Protein AF-A0A2V5YJR7-F1 (afdb_monomer)

pLDDT: mean 82.25, std 11.52, range [33.38, 96.75]

Radius of gyration: 22.08 Å; Cα contacts (8 Å, |Δi|>4): 339; chains: 1; bounding box: 49×52×74 Å

Sequence (242 aa):
KCIGEQVAASLLKLRLTEEIMERKELEAFQTMSAFLIHDLKNAASTLGLMLENLPAHFDNPAFRQDAFRGIGSAASRINDLINRMNALRHELRLEPAKLDLNLVVTEALANLNGTLATKLVTKFDQVPTILADRQQLQSVFTNLVLNARDAVGTDGRITVETTRNGDWVALSVSDNGCGMTEQFIKNSLFRPFRSTKKKGLGIGMFQSKTIVEAHHGKIHVESELGVGTTFRVMLPLKCQTA

Secondary structure (DSSP, 8-state):
-HHHHHHHHHHHHHHHHHHHHHHHHHHHHHHHHHHHHHHHHHHHHHHHHHHHHHHHHTT-HHHHHHHHHHHHHHHHHHHHHHHHHHHHHS------EEE-HHHHHHHHHHHHTTT--SEEEEEE--PPPEEE-HHHHHHHHHHHHHHHHHHS-TT-EEEEEEEEETTEEEEEEEE-SS---HHHHHHTTTSTT--SSTT--S-HHHHHHHHHHHTT-EEEEEEETTTEEEEEEEEESS----

Mean predicted aligned error: 10.91 Å

Foldseek 3Di:
DVVVVVVVVVVVVVVVVVVVVVVVVVVLVVLLVVLLVVLLVVLVVLLVVLVVCCVVCVVPPVSVVVSVVSNVVSVVSVVVSVVLVVLVPDPPDWPWDFDDPVVLLVVLVVVCVVPQLEAEAEAEDDDGTATGRSVLVSLLNNLLVVVQRVQDDNYKYWYWYWDDDPQKIKTKIWIQGQWDDPCCVVPPQLDQQRDPDPNDSSCSNVSSQVRLVVQVWDWDKDTDGNGTIMIMIIGGRDRPPD

Structure (mmCIF, N/CA/C/O backbone):
data_AF-A0A2V5YJR7-F1
#
_entry.id   AF-A0A2V5YJR7-F1
#
loop_
_atom_site.group_PDB
_atom_site.id
_atom_site.type_symbol
_atom_site.label_atom_id
_atom_site.label_alt_id
_atom_site.label_comp_id
_atom_site.label_asym_id
_atom_site.label_entity_id
_atom_site.label_seq_id
_atom_site.pdbx_PDB_ins_code
_atom_site.Cartn_x
_atom_site.Cartn_y
_atom_site.Cartn_z
_atom_site.occupancy
_atom_site.B_iso_or_equiv
_atom_site.auth_seq_id
_atom_site.auth_comp_id
_atom_site.auth_asym_id
_atom_site.auth_atom_id
_atom_site.pdbx_PDB_model_num
ATOM 1 N N . LYS A 1 1 ? -20.417 30.715 37.496 1.00 57.06 1 LYS A N 1
ATOM 2 C CA . LYS A 1 1 ? -19.131 31.152 36.896 1.00 57.06 1 LYS A CA 1
ATOM 3 C C . LYS A 1 1 ? -18.406 30.018 36.156 1.00 57.06 1 LYS A C 1
ATOM 5 O O . LYS A 1 1 ? -18.075 30.247 35.007 1.00 57.06 1 LYS A O 1
ATOM 10 N N . CYS A 1 2 ? -18.308 28.792 36.692 1.00 70.69 2 CYS A N 1
ATOM 11 C CA . CYS A 1 2 ? -17.604 27.680 36.018 1.00 70.69 2 CYS A CA 1
ATOM 12 C C . CYS A 1 2 ? -18.119 27.273 34.622 1.00 70.69 2 CYS A C 1
ATOM 14 O O . CYS A 1 2 ? -17.308 26.966 33.759 1.00 70.69 2 CYS A O 1
ATOM 16 N N . ILE A 1 3 ? -19.436 27.271 34.368 1.00 75.44 3 ILE A N 1
ATOM 17 C CA . ILE A 1 3 ? -19.970 26.768 33.083 1.00 75.44 3 ILE A CA 1
ATOM 18 C C . ILE A 1 3 ? -19.588 27.690 31.913 1.00 75.44 3 ILE A C 1
ATOM 20 O O . ILE A 1 3 ? -19.208 27.206 30.854 1.00 75.44 3 ILE A O 1
ATOM 24 N N . GLY A 1 4 ? -19.623 29.014 32.107 1.00 82.56 4 GLY A N 1
ATOM 25 C CA . GLY A 1 4 ? -19.239 29.978 31.068 1.00 82.56 4 GLY A CA 1
ATOM 26 C C . GLY A 1 4 ? -17.755 29.894 30.701 1.00 82.56 4 GLY A C 1
ATOM 27 O O . GLY A 1 4 ? -17.412 29.935 29.524 1.00 82.56 4 GLY A O 1
ATOM 28 N N . GLU A 1 5 ? -16.885 29.688 31.693 1.00 80.62 5 GLU A N 1
ATOM 29 C CA . GLU A 1 5 ? -15.450 29.458 31.479 1.00 80.62 5 GLU A CA 1
ATOM 30 C C . GLU A 1 5 ? -15.185 28.113 30.787 1.00 80.62 5 GLU A C 1
ATOM 32 O O . GLU A 1 5 ? -14.379 28.052 29.861 1.00 80.62 5 GLU A O 1
ATOM 37 N N . GLN A 1 6 ? -15.908 27.047 31.154 1.00 80.44 6 GLN A N 1
ATOM 38 C CA . GLN A 1 6 ? -15.812 25.745 30.480 1.00 80.44 6 GLN A CA 1
ATOM 39 C C . GLN A 1 6 ? -16.275 25.795 29.020 1.00 80.44 6 GLN A C 1
ATOM 41 O O . GLN A 1 6 ? -15.636 25.197 28.151 1.00 80.44 6 GLN A O 1
ATOM 46 N N . VAL A 1 7 ? -17.364 26.512 28.732 1.00 87.31 7 VAL A N 1
ATOM 47 C CA . VAL A 1 7 ? -17.874 26.694 27.365 1.00 87.31 7 VAL A CA 1
ATOM 48 C C . VAL A 1 7 ? -16.907 27.545 26.543 1.00 87.31 7 VAL A C 1
ATOM 50 O O . VAL A 1 7 ? -16.573 27.163 25.424 1.00 87.31 7 VAL A O 1
ATOM 53 N N . ALA A 1 8 ? -16.379 28.638 27.102 1.00 90.88 8 ALA A N 1
ATOM 54 C CA . ALA A 1 8 ? -15.385 29.476 26.433 1.00 90.88 8 ALA A CA 1
ATOM 55 C C . ALA A 1 8 ? -14.083 28.71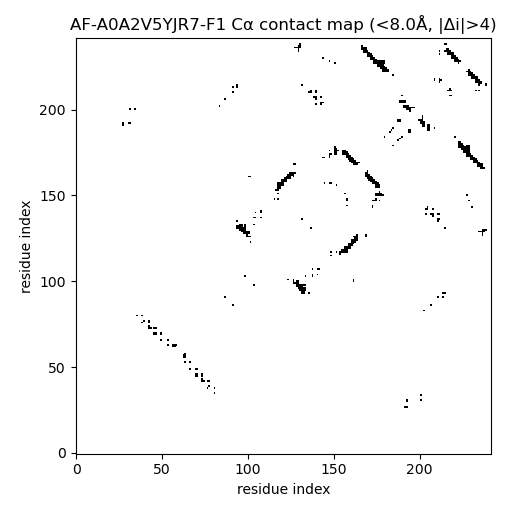2 26.139 1.00 90.88 8 ALA A C 1
ATOM 57 O O . ALA A 1 8 ? -13.570 28.778 25.023 1.00 90.88 8 ALA A O 1
ATOM 58 N N . ALA A 1 9 ? -13.581 27.929 27.099 1.00 89.94 9 ALA A N 1
ATOM 59 C CA . ALA A 1 9 ? -12.406 27.081 26.907 1.00 89.94 9 ALA A CA 1
ATOM 60 C C . ALA A 1 9 ? -12.644 25.997 25.843 1.00 89.94 9 ALA A C 1
ATOM 62 O O . ALA A 1 9 ? -11.757 25.719 25.038 1.00 89.94 9 ALA A O 1
ATOM 63 N N . SER A 1 10 ? -13.845 25.411 25.800 1.00 88.56 10 SER A N 1
ATOM 64 C CA . SER A 1 10 ? -14.210 24.404 24.794 1.00 88.56 10 SER A CA 1
ATOM 65 C C . SER A 1 10 ? -14.331 25.007 23.392 1.00 88.56 10 SER A C 1
ATOM 67 O O . SER A 1 10 ? -13.806 24.431 22.444 1.00 88.56 10 SER A O 1
ATOM 69 N N . LEU A 1 11 ? -14.945 26.187 23.257 1.00 90.06 11 LEU A N 1
ATOM 70 C CA . LEU A 1 11 ? -15.032 26.921 21.989 1.00 90.06 11 LEU A CA 1
ATOM 71 C C . LEU A 1 11 ? -13.651 27.344 21.481 1.00 90.06 11 LEU A C 1
ATOM 73 O O . LEU A 1 11 ? -13.340 27.156 20.307 1.00 90.06 11 LEU A O 1
ATOM 77 N N . LEU A 1 12 ? -12.797 27.859 22.370 1.00 92.56 12 LEU A N 1
ATOM 78 C CA . LEU A 1 12 ? -11.421 28.208 22.026 1.00 92.56 12 LEU A CA 1
ATOM 79 C C . LEU A 1 12 ? -10.633 26.971 21.579 1.00 92.56 12 LEU A C 1
ATOM 81 O O . LEU A 1 12 ? -9.905 27.024 20.591 1.00 92.56 12 LEU A O 1
ATOM 85 N N . LYS A 1 13 ? -10.809 25.842 22.273 1.00 90.25 13 LYS A N 1
ATOM 86 C CA . LYS A 1 13 ? -10.183 24.569 21.908 1.00 90.25 13 LYS A CA 1
ATOM 87 C C . LYS A 1 13 ? -10.649 24.074 20.539 1.00 90.25 13 LYS A C 1
ATOM 89 O O . LYS A 1 13 ? -9.809 23.621 19.767 1.00 90.25 13 LYS A O 1
ATOM 94 N N . LEU A 1 14 ? -11.944 24.156 20.230 1.00 90.50 14 LEU A N 1
ATOM 95 C CA . LEU A 1 14 ? -12.478 23.790 18.914 1.00 90.50 14 LEU A CA 1
ATOM 96 C C . LEU A 1 14 ? -11.856 24.652 17.815 1.00 90.50 14 LEU A C 1
ATOM 98 O O . LEU A 1 14 ? -11.267 24.102 16.890 1.00 90.50 14 LEU A O 1
ATOM 102 N N . ARG A 1 15 ? -11.856 25.976 17.989 1.00 88.56 15 ARG A N 1
ATOM 103 C CA . ARG A 1 15 ? -11.275 26.918 17.025 1.00 88.56 15 ARG A CA 1
ATOM 104 C C . ARG A 1 15 ? -9.781 26.686 16.788 1.00 88.56 15 ARG A C 1
ATOM 106 O O . ARG A 1 15 ? -9.331 26.645 15.651 1.00 88.56 15 ARG A O 1
ATOM 113 N N . LEU A 1 16 ? -9.005 26.484 17.855 1.00 89.62 16 LEU A N 1
ATOM 114 C CA . LEU A 1 16 ? -7.581 26.146 17.736 1.00 89.62 16 LEU A CA 1
ATOM 115 C C . LEU A 1 16 ? -7.375 24.802 17.028 1.00 89.62 16 LEU A C 1
ATOM 117 O O . LEU A 1 16 ? -6.405 24.631 16.297 1.00 89.62 16 LEU A O 1
ATOM 121 N N . THR A 1 17 ? -8.271 23.838 17.246 1.00 83.50 17 THR A N 1
ATOM 122 C CA . THR A 1 17 ? -8.206 22.533 16.578 1.00 83.50 17 THR A CA 1
ATOM 123 C C . THR A 1 17 ? -8.515 22.664 15.087 1.00 83.50 17 THR A C 1
ATOM 125 O O . THR A 1 17 ? -7.803 22.058 14.290 1.00 83.50 17 THR A O 1
ATOM 128 N N . GLU A 1 18 ? -9.506 23.475 14.710 1.00 79.50 18 GLU A N 1
ATOM 129 C CA . GLU A 1 18 ? -9.811 23.817 13.314 1.00 79.50 18 GLU A CA 1
ATOM 130 C C . GLU A 1 18 ? -8.617 24.503 12.641 1.00 79.50 18 GLU A C 1
ATOM 132 O O . GLU A 1 18 ? -8.135 24.006 11.628 1.00 79.50 18 GLU A O 1
ATOM 137 N N . GLU A 1 19 ? -8.036 25.540 13.254 1.00 81.12 19 GLU A N 1
ATOM 138 C CA . GLU A 1 19 ? -6.850 26.222 12.708 1.00 81.12 19 GLU A CA 1
ATOM 139 C C . GLU A 1 19 ? -5.646 25.278 12.555 1.00 81.12 19 GLU A C 1
ATOM 141 O O . GLU A 1 19 ? -4.880 25.366 11.591 1.00 81.12 19 GLU A O 1
ATOM 146 N N . ILE A 1 20 ? -5.447 24.358 13.505 1.00 80.31 20 ILE A N 1
ATOM 147 C CA . ILE A 1 20 ? -4.398 23.335 13.411 1.00 80.31 20 ILE A CA 1
ATOM 148 C C . ILE A 1 20 ? -4.692 22.355 12.269 1.00 80.31 20 ILE A C 1
ATOM 150 O O . ILE A 1 20 ? -3.751 21.912 11.607 1.00 80.31 20 ILE A O 1
ATOM 154 N N . MET A 1 21 ? -5.954 21.981 12.049 1.00 67.50 21 MET A N 1
ATOM 155 C CA . MET A 1 21 ? -6.338 21.102 10.944 1.00 67.50 21 MET A CA 1
ATOM 156 C C . MET A 1 21 ? -6.144 21.787 9.593 1.00 67.50 21 MET A C 1
ATOM 158 O O . MET A 1 21 ? -5.460 21.217 8.747 1.00 67.50 21 MET A O 1
ATOM 162 N N . GLU A 1 22 ? -6.614 23.024 9.426 1.00 69.62 22 GLU A N 1
ATOM 163 C CA . GLU A 1 22 ? -6.424 23.805 8.197 1.00 69.62 22 GLU A CA 1
ATOM 164 C C . GLU A 1 22 ? -4.938 23.954 7.845 1.00 69.62 22 GLU A C 1
ATOM 166 O O . GLU A 1 22 ? -4.530 23.728 6.704 1.00 69.62 22 GLU A O 1
ATOM 171 N N . ARG A 1 23 ? -4.083 24.258 8.835 1.00 70.38 23 ARG A N 1
ATOM 172 C CA . ARG A 1 23 ? -2.629 24.322 8.607 1.00 70.38 23 ARG A CA 1
ATOM 173 C C . AR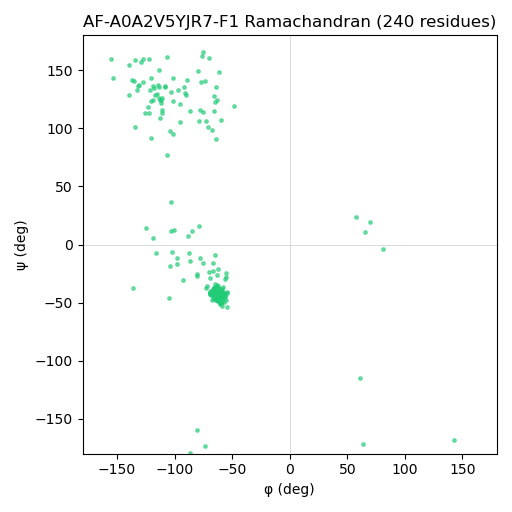G A 1 23 ? -2.047 22.981 8.181 1.00 70.38 23 ARG A C 1
ATOM 175 O O . ARG A 1 23 ? -1.212 22.947 7.283 1.00 70.38 23 ARG A O 1
ATOM 182 N N . LYS A 1 24 ? -2.470 21.879 8.805 1.00 68.75 24 LYS A N 1
ATOM 183 C CA . LYS A 1 24 ? -1.993 20.535 8.446 1.00 68.75 24 LYS A CA 1
ATOM 184 C C . LYS A 1 24 ? -2.422 20.129 7.041 1.00 68.75 24 LYS A C 1
ATOM 186 O O . LYS A 1 24 ? -1.632 19.505 6.336 1.00 68.75 24 LYS A O 1
ATOM 191 N N . GLU A 1 25 ? -3.639 20.473 6.632 1.00 66.06 25 GLU A N 1
ATOM 192 C CA . GLU A 1 25 ? -4.117 20.249 5.266 1.00 66.06 25 GLU A CA 1
ATOM 193 C C . GLU A 1 25 ? -3.306 21.061 4.256 1.00 66.06 25 GLU A C 1
ATOM 195 O O . GLU A 1 25 ? -2.845 20.514 3.252 1.00 66.06 25 GLU A O 1
ATOM 200 N N . LEU A 1 26 ? -3.047 22.336 4.554 1.00 69.19 26 LEU A N 1
ATOM 201 C CA . LEU A 1 26 ? -2.245 23.199 3.694 1.00 69.19 26 LEU A CA 1
ATOM 202 C C . LEU A 1 26 ? -0.792 22.713 3.579 1.00 69.19 26 LEU A C 1
ATOM 204 O O . LEU A 1 26 ? -0.248 22.664 2.478 1.00 69.19 26 LEU A O 1
ATOM 208 N N . GLU A 1 27 ? -0.165 22.302 4.683 1.00 71.00 27 GLU A N 1
ATOM 209 C CA . GLU A 1 27 ? 1.182 21.712 4.678 1.00 71.00 27 GLU A CA 1
ATOM 210 C C . GLU A 1 27 ? 1.239 20.414 3.862 1.00 71.00 27 GLU A C 1
ATOM 212 O O . GLU A 1 27 ? 2.189 20.184 3.102 1.00 71.00 27 GLU A O 1
ATOM 217 N N . ALA A 1 28 ? 0.214 19.565 3.985 1.00 67.88 28 ALA A N 1
ATOM 218 C CA . ALA A 1 28 ? 0.083 18.348 3.196 1.00 67.88 28 ALA A CA 1
ATOM 219 C C . ALA A 1 28 ? -0.052 18.674 1.698 1.00 67.88 28 ALA A C 1
ATOM 221 O O . ALA A 1 28 ? 0.649 18.081 0.875 1.00 67.88 28 ALA A O 1
ATOM 222 N N . PHE A 1 29 ? -0.867 19.672 1.347 1.00 69.31 29 PHE A N 1
ATOM 223 C CA . PHE A 1 29 ? -1.040 20.154 -0.024 1.00 69.31 29 PHE A CA 1
ATOM 224 C C . PHE A 1 29 ? 0.240 20.771 -0.610 1.00 69.31 29 PHE A C 1
ATOM 226 O O . PHE A 1 29 ? 0.590 20.512 -1.764 1.00 69.31 29 PHE A O 1
ATOM 233 N N . GLN A 1 30 ? 0.979 21.560 0.171 1.00 70.00 30 GLN A N 1
ATOM 234 C CA . GLN A 1 30 ? 2.252 22.150 -0.255 1.00 70.00 30 GLN A CA 1
ATOM 235 C C . GLN A 1 30 ? 3.314 21.075 -0.495 1.00 70.00 30 GLN A C 1
ATOM 237 O O . GLN A 1 30 ? 3.978 21.074 -1.534 1.00 70.00 30 GLN A O 1
ATOM 242 N N . THR A 1 31 ? 3.431 20.119 0.431 1.00 70.69 31 THR A N 1
ATOM 243 C CA . THR A 1 31 ? 4.349 18.980 0.302 1.00 70.69 31 THR A CA 1
ATOM 244 C C . THR A 1 31 ? 4.007 18.156 -0.939 1.00 70.69 31 THR A C 1
ATOM 246 O O . THR A 1 31 ? 4.885 17.848 -1.745 1.00 70.69 31 THR A O 1
ATOM 249 N N . MET A 1 32 ? 2.721 17.854 -1.138 1.00 71.38 32 MET A N 1
ATOM 250 C CA . MET A 1 32 ? 2.213 17.184 -2.334 1.00 71.38 32 MET A CA 1
ATOM 251 C C . MET A 1 32 ? 2.614 17.927 -3.603 1.00 71.38 32 MET A C 1
ATOM 253 O O . MET A 1 32 ? 3.226 17.334 -4.486 1.00 71.38 32 MET A O 1
ATOM 257 N N . SER A 1 33 ? 2.301 19.220 -3.681 1.00 70.81 33 SER A N 1
ATOM 258 C CA . SER A 1 33 ? 2.568 20.053 -4.854 1.00 70.81 33 SER A CA 1
ATOM 259 C C . SER A 1 33 ? 4.049 20.039 -5.223 1.00 70.81 33 SER A C 1
ATOM 261 O O . SER A 1 33 ? 4.386 19.863 -6.392 1.00 70.81 33 SER A O 1
ATOM 263 N N . ALA A 1 34 ? 4.942 20.121 -4.232 1.00 75.94 34 ALA A N 1
ATOM 264 C CA . ALA A 1 34 ? 6.381 20.029 -4.457 1.00 75.94 34 ALA A CA 1
ATOM 265 C C . ALA A 1 34 ? 6.791 18.683 -5.084 1.00 75.94 34 ALA A C 1
ATOM 267 O O . ALA A 1 34 ? 7.536 18.660 -6.067 1.00 75.94 34 ALA A O 1
ATOM 268 N N . PHE A 1 35 ? 6.271 17.563 -4.569 1.00 72.56 35 PHE A N 1
ATOM 269 C CA . PHE A 1 35 ? 6.543 16.239 -5.133 1.00 72.56 35 PHE A CA 1
ATOM 270 C C . PHE A 1 35 ? 5.956 16.060 -6.539 1.00 72.56 35 PHE A C 1
ATOM 272 O O . PHE A 1 35 ? 6.628 15.505 -7.408 1.00 72.56 35 PHE A O 1
ATOM 279 N N . LEU A 1 36 ? 4.734 16.546 -6.782 1.00 74.19 36 LEU A N 1
ATOM 280 C CA . LEU A 1 36 ? 4.092 16.477 -8.097 1.00 74.19 36 LEU A CA 1
ATOM 281 C C . LEU A 1 36 ? 4.891 17.257 -9.142 1.00 74.19 36 LEU A C 1
ATOM 283 O O . LEU A 1 36 ? 5.174 16.733 -10.217 1.00 74.19 36 LEU A O 1
ATOM 287 N N . ILE A 1 37 ? 5.287 18.490 -8.812 1.00 81.31 37 ILE A N 1
ATOM 288 C CA . ILE A 1 37 ? 6.087 19.346 -9.694 1.00 81.31 37 ILE A CA 1
ATOM 289 C C . ILE A 1 37 ? 7.425 18.679 -9.999 1.00 81.31 37 ILE A C 1
ATOM 291 O O . ILE A 1 37 ? 7.832 18.632 -11.158 1.00 81.31 37 ILE A O 1
ATOM 295 N N . HIS A 1 38 ? 8.098 18.133 -8.985 1.00 80.06 38 HIS A N 1
ATOM 296 C CA . HIS A 1 38 ? 9.348 17.407 -9.181 1.00 80.06 38 HIS A CA 1
ATOM 297 C C . HIS A 1 38 ? 9.169 16.216 -10.132 1.00 80.06 38 HIS A C 1
ATOM 299 O O . HIS A 1 38 ? 9.955 16.030 -11.063 1.00 80.06 38 HIS A O 1
ATOM 305 N N . ASP A 1 39 ? 8.120 15.418 -9.939 1.00 78.38 39 ASP A N 1
ATOM 306 C CA . ASP A 1 39 ? 7.920 14.217 -10.739 1.00 78.38 39 ASP A CA 1
ATOM 307 C C . ASP A 1 39 ? 7.490 14.497 -12.174 1.00 78.38 39 ASP A C 1
ATOM 309 O O . ASP A 1 39 ? 7.985 13.830 -13.091 1.00 78.38 39 ASP A O 1
ATOM 313 N N . LEU A 1 40 ? 6.658 15.520 -12.365 1.00 81.94 40 LEU A N 1
ATOM 314 C CA . LEU A 1 40 ? 6.299 16.038 -13.676 1.00 81.94 40 LEU A CA 1
ATOM 315 C C . LEU A 1 40 ? 7.529 16.602 -14.393 1.00 81.94 40 LEU A C 1
ATOM 317 O O . LEU A 1 40 ? 7.766 16.257 -15.549 1.00 81.94 40 LEU A O 1
ATOM 321 N N . LYS A 1 41 ? 8.356 17.399 -13.699 1.00 83.94 41 LYS A N 1
ATOM 322 C CA . LYS A 1 41 ? 9.607 17.940 -14.248 1.00 83.94 41 LYS A CA 1
ATOM 323 C C . LYS A 1 41 ? 10.535 16.819 -14.707 1.00 83.94 41 LYS A C 1
ATOM 325 O O . LYS A 1 41 ? 11.078 16.899 -15.798 1.00 83.94 41 LYS A O 1
ATOM 330 N N . ASN A 1 42 ? 10.664 15.744 -13.935 1.00 84.12 42 ASN A N 1
ATOM 331 C CA . ASN A 1 42 ? 11.502 14.603 -14.311 1.00 84.12 42 ASN A CA 1
ATOM 332 C C . ASN A 1 42 ? 10.981 13.850 -15.542 1.00 84.12 42 ASN A C 1
ATOM 334 O O . ASN A 1 42 ? 11.776 13.450 -16.396 1.00 84.12 42 ASN A O 1
ATOM 338 N N . ALA A 1 43 ? 9.663 13.653 -15.648 1.00 85.69 43 ALA A N 1
ATOM 339 C CA . ALA A 1 43 ? 9.060 13.039 -16.829 1.00 85.69 43 ALA A CA 1
ATOM 340 C C . ALA A 1 43 ? 9.258 13.929 -18.068 1.00 85.69 43 ALA A C 1
ATOM 342 O O . ALA A 1 43 ? 9.711 13.446 -19.104 1.00 85.69 43 ALA A O 1
ATOM 343 N N . ALA A 1 44 ? 9.016 15.235 -17.928 1.00 87.81 44 ALA A N 1
ATOM 344 C CA . ALA A 1 44 ? 9.219 16.220 -18.984 1.00 87.81 44 ALA A CA 1
ATOM 345 C C . ALA A 1 44 ? 10.687 16.304 -19.431 1.00 87.81 44 ALA A C 1
ATOM 347 O O . ALA A 1 44 ? 10.951 16.267 -20.627 1.00 87.81 44 ALA A O 1
ATOM 348 N N . SER A 1 45 ? 11.646 16.338 -18.500 1.00 88.62 45 SER A N 1
ATOM 349 C CA . SER A 1 45 ? 13.080 16.346 -18.818 1.00 88.62 45 SER A CA 1
ATOM 350 C C . SER A 1 45 ? 13.515 15.080 -19.553 1.00 88.62 45 SER A C 1
ATOM 352 O O . SER A 1 45 ? 14.299 15.160 -20.491 1.00 88.62 45 SER A O 1
ATOM 354 N N . THR A 1 46 ? 12.996 13.914 -19.152 1.00 87.75 46 THR A N 1
ATOM 355 C CA . THR A 1 46 ? 13.299 12.640 -19.824 1.00 87.75 46 THR A CA 1
ATOM 356 C C . THR A 1 46 ? 12.783 12.655 -21.261 1.00 87.75 46 THR A C 1
ATOM 358 O O . THR A 1 46 ? 13.523 12.320 -22.180 1.00 87.75 46 THR A O 1
ATOM 361 N N . LEU A 1 47 ? 11.533 13.081 -21.468 1.00 89.31 47 LEU A N 1
ATOM 362 C CA . LEU A 1 47 ? 10.948 13.205 -22.804 1.00 89.31 47 LEU A CA 1
ATOM 363 C C . LEU A 1 47 ? 11.692 14.238 -23.657 1.00 89.31 47 LEU A C 1
ATOM 365 O O . LEU A 1 47 ? 12.002 13.954 -24.810 1.00 89.31 47 LEU A O 1
ATOM 369 N N . GLY A 1 48 ? 12.020 15.396 -23.080 1.00 87.38 48 GLY A N 1
ATOM 370 C CA . GLY A 1 48 ? 12.769 16.459 -23.746 1.00 87.38 48 GLY A CA 1
ATOM 371 C C . GLY A 1 48 ? 14.147 15.992 -24.207 1.00 87.38 48 GLY A C 1
ATOM 372 O O . GLY A 1 48 ? 14.463 16.126 -25.382 1.00 87.38 48 GLY A O 1
ATOM 373 N N . LEU A 1 49 ? 14.916 15.348 -23.323 1.00 88.69 49 LEU A N 1
ATOM 374 C CA . LEU A 1 49 ? 16.242 14.819 -23.652 1.00 88.69 49 LEU A CA 1
ATOM 375 C C . LEU A 1 49 ? 16.178 13.769 -24.770 1.00 88.69 49 LEU A C 1
ATOM 377 O O . LEU A 1 49 ? 17.031 13.756 -25.656 1.00 88.69 49 LEU A O 1
ATOM 381 N N . MET A 1 50 ? 15.174 12.887 -24.745 1.00 87.38 50 MET A N 1
ATOM 382 C CA . MET A 1 50 ? 15.000 11.887 -25.800 1.00 87.38 50 MET A CA 1
ATOM 383 C C . MET A 1 50 ? 14.652 12.545 -27.135 1.00 87.38 50 MET A C 1
ATOM 385 O O . MET A 1 50 ? 15.257 12.195 -28.141 1.00 87.38 50 MET A O 1
ATOM 389 N N . LEU A 1 51 ? 13.730 13.513 -27.144 1.00 86.88 51 LEU A N 1
ATOM 390 C CA . LEU A 1 51 ? 13.332 14.246 -28.350 1.00 86.88 51 LEU A CA 1
ATOM 391 C C . LEU A 1 51 ? 14.470 15.094 -28.933 1.00 86.88 51 LEU A C 1
ATOM 393 O O . LEU A 1 51 ? 14.607 15.149 -30.150 1.00 86.88 51 LEU A O 1
ATOM 397 N N . GLU A 1 52 ? 15.296 15.714 -28.090 1.00 88.94 52 GLU A N 1
ATOM 398 C CA . GLU A 1 52 ? 16.439 16.535 -28.511 1.00 88.94 52 GLU A CA 1
ATOM 399 C C . GLU A 1 52 ? 17.541 15.693 -29.170 1.00 88.94 52 GLU A C 1
ATOM 401 O O . GLU A 1 52 ? 18.105 16.085 -30.189 1.00 88.94 52 GLU A O 1
ATOM 406 N N . ASN A 1 53 ? 17.810 14.499 -28.633 1.00 87.56 53 ASN A N 1
ATOM 407 C CA . ASN A 1 53 ? 18.857 13.608 -29.142 1.00 87.56 53 ASN A CA 1
ATOM 408 C C . ASN A 1 53 ? 18.387 12.685 -30.281 1.00 87.56 53 ASN A C 1
ATOM 410 O O . ASN A 1 53 ? 19.216 12.095 -30.979 1.00 87.56 53 ASN A O 1
ATOM 414 N N . LEU A 1 54 ? 17.071 12.557 -30.491 1.00 87.38 54 LEU A N 1
ATOM 415 C CA . LEU A 1 54 ? 16.491 11.663 -31.495 1.00 87.38 54 LEU A CA 1
ATOM 416 C C . LEU A 1 54 ? 16.993 11.934 -32.922 1.00 87.38 54 LEU A C 1
ATOM 418 O O . LEU A 1 54 ? 17.376 10.964 -33.569 1.00 87.38 54 LEU A O 1
ATOM 422 N N . PRO A 1 55 ? 17.072 13.185 -33.424 1.00 87.88 55 PRO A N 1
ATOM 423 C CA . PRO A 1 55 ? 17.538 13.450 -34.786 1.00 87.88 55 PRO A CA 1
ATOM 424 C C . PRO A 1 55 ? 19.004 13.063 -35.016 1.00 87.88 55 PRO A C 1
ATOM 426 O O . PRO A 1 55 ? 19.354 12.616 -36.103 1.00 87.88 55 PRO A O 1
ATOM 429 N N . ALA A 1 56 ? 19.859 13.212 -33.999 1.00 88.00 56 ALA A N 1
ATOM 430 C CA . ALA A 1 56 ? 21.296 12.953 -34.104 1.00 88.00 56 ALA A CA 1
ATOM 431 C C . ALA A 1 56 ? 21.654 11.461 -34.006 1.00 88.00 56 ALA A C 1
ATOM 433 O O . ALA A 1 56 ? 22.692 11.030 -34.509 1.00 88.00 56 ALA A O 1
ATOM 434 N N . HIS A 1 57 ? 20.807 10.664 -33.351 1.00 88.75 57 HIS A N 1
ATOM 435 C CA . HIS A 1 57 ? 21.084 9.258 -33.052 1.00 88.75 57 HIS A CA 1
ATOM 436 C C . HIS A 1 57 ? 20.001 8.300 -33.554 1.00 88.75 57 HIS A C 1
ATOM 438 O O . HIS A 1 57 ? 19.995 7.131 -33.167 1.00 88.75 57 HIS A O 1
ATOM 444 N N . PHE A 1 58 ? 19.108 8.759 -34.438 1.00 83.81 58 PHE A N 1
ATOM 445 C CA . PHE A 1 58 ? 17.981 7.969 -34.934 1.00 83.81 58 PHE A CA 1
ATOM 446 C C . PHE A 1 58 ? 18.410 6.630 -35.539 1.00 83.81 58 PHE A C 1
ATOM 448 O O . PHE A 1 58 ? 17.775 5.604 -35.290 1.00 83.81 58 PHE A O 1
ATOM 455 N N . ASP A 1 59 ? 19.504 6.616 -36.300 1.00 90.06 59 ASP A N 1
ATOM 456 C CA . ASP A 1 59 ? 19.982 5.412 -36.980 1.00 90.06 59 ASP A CA 1
ATOM 457 C C . ASP A 1 59 ? 20.655 4.408 -36.037 1.00 90.06 59 ASP A C 1
ATOM 459 O O . ASP A 1 59 ? 20.765 3.231 -36.383 1.00 90.06 59 ASP A O 1
ATOM 463 N N . ASN A 1 60 ? 21.028 4.826 -34.821 1.00 92.25 60 ASN A N 1
ATOM 464 C CA . ASN A 1 60 ? 21.636 3.957 -33.822 1.00 92.25 60 ASN A CA 1
ATOM 465 C C . ASN A 1 60 ? 20.570 3.040 -33.175 1.00 92.25 60 ASN A C 1
ATOM 467 O O . ASN A 1 60 ? 19.712 3.517 -32.424 1.00 92.25 60 ASN A O 1
ATOM 471 N N . PRO A 1 61 ? 20.633 1.708 -33.388 1.00 89.62 61 PRO A N 1
ATOM 472 C CA . PRO A 1 61 ? 19.644 0.777 -32.847 1.00 89.62 61 PRO A CA 1
ATOM 473 C C . PRO A 1 61 ? 19.590 0.754 -31.314 1.00 89.62 61 PRO A C 1
ATOM 475 O O . PRO A 1 61 ? 18.502 0.631 -30.751 1.00 89.62 61 PRO A O 1
ATOM 478 N N . ALA A 1 62 ? 20.738 0.902 -30.643 1.00 88.25 62 ALA A N 1
ATOM 479 C CA . ALA A 1 62 ? 20.812 0.918 -29.183 1.00 88.25 62 ALA A CA 1
ATOM 480 C C . ALA A 1 62 ? 20.143 2.177 -28.614 1.00 88.25 62 ALA A C 1
ATOM 482 O O . ALA A 1 62 ? 19.344 2.090 -27.686 1.00 88.25 62 ALA A O 1
ATOM 483 N N . PHE A 1 63 ? 20.387 3.334 -29.238 1.00 88.75 63 PHE A N 1
ATOM 484 C CA . PHE A 1 63 ? 19.728 4.581 -28.857 1.00 88.75 63 PHE A CA 1
ATOM 485 C C . PHE A 1 63 ? 18.210 4.501 -29.048 1.00 88.75 63 PHE A C 1
ATOM 487 O O . PHE A 1 63 ? 17.468 4.885 -28.149 1.00 88.75 63 PHE A O 1
ATOM 494 N N . ARG A 1 64 ? 17.725 3.955 -30.175 1.00 87.69 64 ARG A N 1
ATOM 495 C CA . ARG A 1 64 ? 16.278 3.775 -30.390 1.00 87.69 64 ARG A CA 1
ATOM 496 C C . ARG A 1 64 ? 15.646 2.943 -29.281 1.00 87.69 64 ARG A C 1
ATOM 498 O O . ARG A 1 64 ? 14.603 3.323 -28.756 1.00 87.69 64 ARG A O 1
ATOM 505 N N . GLN A 1 65 ? 16.271 1.825 -28.913 1.00 87.31 65 GLN A N 1
ATOM 506 C CA . GLN A 1 65 ? 15.760 0.963 -27.849 1.00 87.31 65 GLN A CA 1
ATOM 507 C C . GLN A 1 65 ? 15.704 1.702 -26.505 1.00 87.31 65 GLN A C 1
ATOM 509 O O . GLN A 1 65 ? 14.687 1.648 -25.811 1.00 87.31 65 GLN A O 1
ATOM 514 N N . ASP A 1 66 ? 16.760 2.435 -26.163 1.00 85.62 66 ASP A N 1
ATOM 515 C CA . ASP A 1 66 ? 16.833 3.239 -24.944 1.00 85.62 66 ASP A CA 1
ATOM 516 C C . ASP A 1 66 ? 15.795 4.369 -24.934 1.00 85.62 66 ASP A C 1
ATOM 518 O O . ASP A 1 66 ? 15.120 4.569 -23.921 1.00 85.62 66 ASP A O 1
ATOM 522 N N . ALA A 1 67 ? 15.592 5.041 -26.068 1.00 86.31 67 ALA A N 1
ATOM 523 C CA . ALA A 1 67 ? 14.592 6.088 -26.232 1.00 86.31 67 ALA A CA 1
ATOM 524 C C . ALA A 1 67 ? 13.169 5.553 -26.046 1.00 86.31 67 ALA A C 1
ATOM 526 O O . ALA A 1 67 ? 12.391 6.131 -25.287 1.00 86.31 67 ALA A O 1
ATOM 527 N N . PHE A 1 68 ? 12.841 4.405 -26.646 1.00 85.62 68 PHE A N 1
ATOM 528 C CA . PHE A 1 68 ? 11.545 3.755 -26.438 1.00 85.62 68 PHE A CA 1
ATOM 529 C C . PHE A 1 68 ? 11.320 3.374 -24.971 1.00 85.62 68 PHE A C 1
ATOM 531 O O . PHE A 1 68 ? 10.240 3.636 -24.433 1.00 85.62 68 PHE A O 1
ATOM 538 N N . ARG A 1 69 ? 12.334 2.825 -24.286 1.00 85.94 69 ARG A N 1
ATOM 539 C CA . ARG A 1 69 ? 12.234 2.544 -22.842 1.00 85.94 69 ARG A CA 1
ATOM 540 C C . ARG A 1 69 ? 12.042 3.824 -22.028 1.00 85.94 69 ARG A C 1
ATOM 542 O O . ARG A 1 69 ? 11.225 3.836 -21.107 1.00 85.94 69 ARG A O 1
ATOM 549 N N . GLY A 1 70 ? 12.771 4.889 -22.358 1.00 84.06 70 GLY A N 1
ATOM 550 C CA . GLY A 1 70 ? 12.695 6.184 -21.681 1.00 84.06 70 GLY A CA 1
ATOM 551 C C . GLY A 1 70 ? 11.320 6.835 -21.817 1.00 84.06 70 GLY A C 1
ATOM 552 O O . GLY A 1 70 ? 10.724 7.228 -20.814 1.00 84.06 70 GLY A O 1
ATOM 553 N N . ILE A 1 71 ? 10.780 6.871 -23.037 1.00 88.50 71 ILE A N 1
ATOM 554 C CA . ILE A 1 71 ? 9.441 7.396 -23.336 1.00 88.50 71 ILE A CA 1
ATOM 555 C C . ILE A 1 71 ? 8.368 6.569 -22.625 1.00 88.50 71 ILE A C 1
ATOM 557 O O . ILE A 1 71 ? 7.518 7.137 -21.940 1.00 88.50 71 ILE A O 1
ATOM 561 N N . GLY A 1 72 ? 8.429 5.236 -22.721 1.00 82.44 72 GLY A N 1
ATOM 562 C CA . GLY A 1 72 ? 7.477 4.354 -22.041 1.00 82.44 72 GLY A CA 1
ATOM 563 C C . GLY A 1 72 ? 7.493 4.538 -20.521 1.00 82.44 72 GLY A C 1
ATOM 564 O O . GLY A 1 72 ? 6.441 4.653 -19.891 1.00 82.44 72 GLY A O 1
ATOM 565 N N . SER A 1 73 ? 8.685 4.668 -19.934 1.00 80.19 73 SER A N 1
ATOM 566 C CA . SER A 1 73 ? 8.840 4.935 -18.500 1.00 80.19 73 SER A CA 1
ATOM 567 C C . SER A 1 73 ? 8.271 6.301 -18.105 1.00 80.19 73 SER A C 1
ATOM 569 O O . SER A 1 73 ? 7.590 6.411 -17.085 1.00 80.19 73 SER A O 1
ATOM 571 N N . ALA A 1 74 ? 8.505 7.344 -18.907 1.00 83.56 74 ALA A N 1
ATOM 572 C CA . ALA A 1 74 ? 7.963 8.677 -18.654 1.00 83.56 74 ALA A CA 1
ATOM 573 C C . ALA A 1 74 ? 6.428 8.700 -18.756 1.00 83.56 74 ALA A C 1
ATOM 575 O O . ALA A 1 74 ? 5.768 9.265 -17.883 1.00 83.56 74 ALA A O 1
ATOM 576 N N . ALA A 1 75 ? 5.853 8.031 -19.758 1.00 81.44 75 ALA A N 1
ATOM 577 C CA . ALA A 1 75 ? 4.407 7.906 -19.926 1.00 81.44 75 ALA A CA 1
ATOM 578 C C . ALA A 1 75 ? 3.756 7.151 -18.755 1.00 81.44 75 ALA A C 1
ATOM 580 O O . ALA A 1 75 ? 2.774 7.626 -18.183 1.00 81.44 75 ALA A O 1
ATOM 581 N N . SER A 1 76 ? 4.345 6.025 -18.334 1.00 76.62 76 SER A N 1
ATOM 582 C CA . SER A 1 76 ? 3.889 5.290 -17.147 1.00 76.62 76 SER A CA 1
ATOM 583 C C . SER A 1 76 ? 3.910 6.177 -15.902 1.00 76.62 76 SER A C 1
ATOM 585 O O . SER A 1 76 ? 2.962 6.177 -15.123 1.00 76.62 76 SER A O 1
ATOM 587 N N . ARG A 1 77 ? 4.962 6.989 -15.737 1.00 77.75 77 ARG A N 1
ATOM 588 C CA . ARG A 1 77 ? 5.105 7.896 -14.593 1.00 77.75 77 ARG A CA 1
ATOM 589 C C . ARG A 1 77 ? 4.043 8.996 -14.571 1.00 77.75 77 ARG A C 1
ATOM 591 O O . ARG A 1 77 ? 3.552 9.339 -13.499 1.00 77.75 77 ARG A O 1
ATOM 598 N N . ILE A 1 78 ? 3.679 9.537 -15.733 1.00 80.94 78 ILE A N 1
ATOM 599 C CA . ILE A 1 78 ? 2.593 10.519 -15.861 1.00 80.94 78 ILE A CA 1
ATOM 600 C C . ILE A 1 78 ? 1.245 9.871 -15.518 1.00 80.94 78 ILE A C 1
ATOM 602 O O . ILE A 1 78 ? 0.473 10.447 -14.755 1.00 80.94 78 ILE A O 1
ATOM 606 N N . ASN A 1 79 ? 0.980 8.657 -16.003 1.00 75.44 79 ASN A N 1
ATOM 607 C CA . ASN A 1 79 ? -0.249 7.931 -15.668 1.00 75.44 79 ASN A CA 1
ATOM 608 C C . ASN A 1 79 ? -0.348 7.622 -14.166 1.00 75.44 79 ASN A C 1
ATOM 610 O O . ASN A 1 79 ? -1.403 7.819 -13.563 1.00 75.44 79 ASN A O 1
ATOM 614 N N . ASP A 1 80 ? 0.759 7.230 -13.532 1.00 72.31 80 ASP A N 1
ATOM 615 C CA . ASP A 1 80 ? 0.822 7.059 -12.079 1.00 72.31 80 ASP A CA 1
ATOM 616 C C . ASP A 1 80 ? 0.508 8.363 -11.338 1.00 72.31 80 ASP A C 1
ATOM 618 O O . ASP A 1 80 ? -0.186 8.342 -10.321 1.00 72.31 80 ASP A O 1
ATOM 622 N N . LEU A 1 81 ? 1.007 9.501 -11.833 1.00 74.69 81 LEU A N 1
ATOM 623 C CA . LEU A 1 81 ? 0.733 10.821 -11.266 1.00 74.69 81 LEU A CA 1
ATOM 624 C C . LEU A 1 81 ? -0.762 11.156 -11.336 1.00 74.69 81 LEU A C 1
ATOM 626 O O . LEU A 1 81 ? -1.350 11.556 -10.332 1.00 74.69 81 LEU A O 1
ATOM 630 N N . ILE A 1 82 ? -1.383 10.938 -12.496 1.00 71.00 82 ILE A N 1
ATOM 631 C CA . ILE A 1 82 ? -2.812 11.182 -12.729 1.00 71.00 82 ILE A CA 1
ATOM 632 C C . ILE A 1 82 ? -3.668 10.307 -11.807 1.00 71.00 82 IL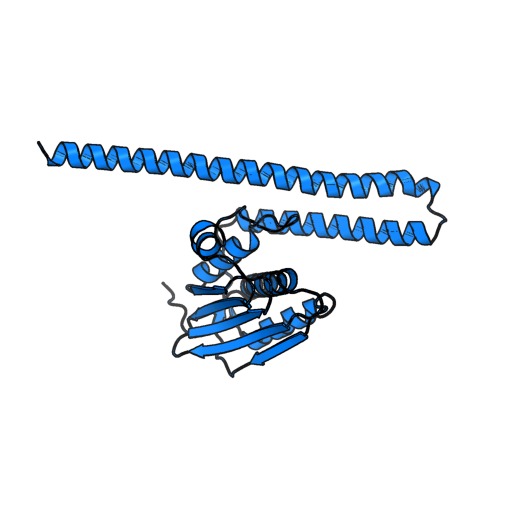E A C 1
ATOM 634 O O . ILE A 1 82 ? -4.572 10.812 -11.141 1.00 71.00 82 ILE A O 1
ATOM 638 N N . ASN A 1 83 ? -3.352 9.015 -11.698 1.00 66.56 83 ASN A N 1
ATOM 639 C CA . ASN A 1 83 ? -4.075 8.097 -10.816 1.00 66.56 83 ASN A CA 1
ATOM 640 C C . ASN A 1 83 ? -3.970 8.519 -9.343 1.00 66.56 83 ASN A C 1
ATOM 642 O O . ASN A 1 83 ? -4.966 8.502 -8.618 1.00 66.56 83 ASN A O 1
ATOM 646 N N . ARG A 1 84 ? -2.791 8.983 -8.910 1.00 67.50 84 ARG A N 1
ATOM 647 C CA . ARG A 1 84 ? -2.587 9.532 -7.558 1.00 67.50 84 ARG A CA 1
ATOM 648 C C . ARG A 1 84 ? -3.388 10.813 -7.323 1.00 67.50 84 ARG A C 1
ATOM 650 O O . ARG A 1 84 ? -3.885 11.008 -6.220 1.00 67.50 84 ARG A O 1
ATOM 657 N N . MET A 1 85 ? -3.532 11.673 -8.332 1.00 64.94 85 MET A N 1
ATOM 658 C CA . MET A 1 85 ? -4.357 12.883 -8.230 1.00 64.94 85 MET A CA 1
ATOM 659 C C . MET A 1 85 ? -5.848 12.554 -8.141 1.00 64.94 85 MET A C 1
ATOM 661 O O . MET A 1 85 ? -6.552 13.130 -7.314 1.00 64.94 85 MET A O 1
ATOM 665 N N . ASN A 1 86 ? -6.328 11.607 -8.947 1.00 61.84 86 ASN A N 1
ATOM 666 C CA . ASN A 1 86 ? -7.724 11.174 -8.899 1.00 61.84 86 ASN A CA 1
ATOM 667 C C . ASN A 1 86 ? -8.086 10.554 -7.543 1.00 61.84 86 ASN A C 1
ATOM 669 O O . ASN A 1 86 ? -9.164 10.834 -7.026 1.00 61.84 86 ASN A O 1
ATOM 673 N N . ALA A 1 87 ? -7.162 9.813 -6.922 1.00 60.50 87 ALA A N 1
ATOM 674 C CA . ALA A 1 87 ? -7.349 9.246 -5.586 1.00 60.50 87 ALA A CA 1
ATOM 675 C C . ALA A 1 87 ? -7.542 10.296 -4.472 1.00 60.50 87 ALA A C 1
ATOM 677 O O . ALA A 1 87 ? -8.076 9.970 -3.418 1.00 60.50 87 ALA A O 1
ATOM 678 N N . LEU A 1 88 ? -7.110 11.543 -4.688 1.00 57.06 88 LEU A N 1
ATOM 679 C CA . LEU A 1 88 ? -7.215 12.629 -3.707 1.00 57.06 88 LEU A CA 1
ATOM 680 C C . LEU A 1 88 ? -8.421 13.546 -3.943 1.00 57.06 88 LEU A C 1
ATOM 682 O O . LEU A 1 88 ? -8.777 14.319 -3.060 1.00 57.06 88 LEU A O 1
ATOM 686 N N . ARG A 1 89 ? -9.030 13.499 -5.136 1.00 53.94 89 ARG A N 1
ATOM 687 C CA . ARG A 1 89 ? -10.036 14.479 -5.580 1.00 53.94 89 ARG A CA 1
ATOM 688 C C . ARG A 1 89 ? -11.480 13.986 -5.502 1.00 53.94 89 ARG A C 1
ATOM 690 O O . ARG A 1 89 ? -12.380 14.753 -5.830 1.00 53.94 89 ARG A O 1
ATOM 697 N N . HIS A 1 90 ? -11.719 12.721 -5.177 1.00 50.78 90 HIS A N 1
ATOM 698 C CA . HIS A 1 90 ? -13.066 12.153 -5.132 1.00 50.78 90 HIS A CA 1
ATOM 699 C C . HIS A 1 90 ? -13.413 11.690 -3.721 1.00 50.78 90 HIS A C 1
ATOM 701 O O . HIS A 1 90 ? -12.633 10.978 -3.091 1.00 50.78 90 HIS A O 1
ATOM 707 N N . GLU A 1 91 ? -14.622 12.031 -3.264 1.00 57.12 91 GLU A N 1
ATOM 708 C CA . GLU A 1 91 ? -15.353 11.147 -2.356 1.00 57.12 91 GLU A CA 1
ATOM 709 C C . GLU A 1 91 ? -15.295 9.751 -2.973 1.00 57.12 91 GLU A C 1
ATOM 711 O O . GLU A 1 91 ? -15.694 9.573 -4.127 1.00 57.12 91 GLU A O 1
ATOM 716 N N . LEU A 1 92 ? -14.711 8.793 -2.257 1.00 65.81 92 LEU A N 1
ATOM 717 C CA . LEU A 1 92 ? -14.500 7.445 -2.760 1.00 65.81 92 LEU A CA 1
ATOM 718 C C . LEU A 1 92 ? -15.869 6.791 -3.016 1.00 65.81 92 LEU A C 1
ATOM 720 O O . LEU A 1 92 ? -16.467 6.201 -2.120 1.00 65.81 92 LEU A O 1
ATOM 724 N N . ARG A 1 93 ? -16.396 6.937 -4.234 1.00 68.38 93 ARG A N 1
ATOM 725 C CA . ARG A 1 93 ? -17.624 6.274 -4.668 1.00 68.38 93 ARG A CA 1
ATOM 726 C C . ARG A 1 93 ? -17.269 4.845 -5.022 1.00 68.38 93 ARG A C 1
ATOM 728 O O . ARG A 1 93 ? -16.608 4.602 -6.025 1.00 68.38 93 ARG A O 1
ATOM 735 N N . LEU A 1 94 ? -17.665 3.931 -4.150 1.00 79.88 94 LEU A N 1
ATOM 736 C CA . LEU A 1 94 ? -17.513 2.507 -4.385 1.00 79.88 94 LEU A CA 1
ATOM 737 C C . LEU A 1 94 ? -18.586 2.032 -5.359 1.00 79.88 94 LEU A C 1
ATOM 739 O O . LEU A 1 94 ? -19.753 2.405 -5.224 1.00 79.88 94 LEU A O 1
ATOM 743 N N . GLU A 1 95 ? -18.202 1.148 -6.272 1.00 85.12 95 GLU A N 1
ATOM 744 C CA . GLU A 1 95 ? -19.129 0.367 -7.091 1.00 85.12 95 GLU A CA 1
ATOM 745 C C . GLU A 1 95 ? -19.132 -1.089 -6.591 1.00 85.12 95 GLU A C 1
ATOM 747 O O . GLU A 1 95 ? -18.469 -1.962 -7.159 1.00 85.12 95 GLU A O 1
ATOM 752 N N . PRO A 1 96 ? -19.815 -1.375 -5.462 1.00 85.81 96 PRO A N 1
ATOM 753 C CA . PRO A 1 96 ? -19.782 -2.690 -4.847 1.00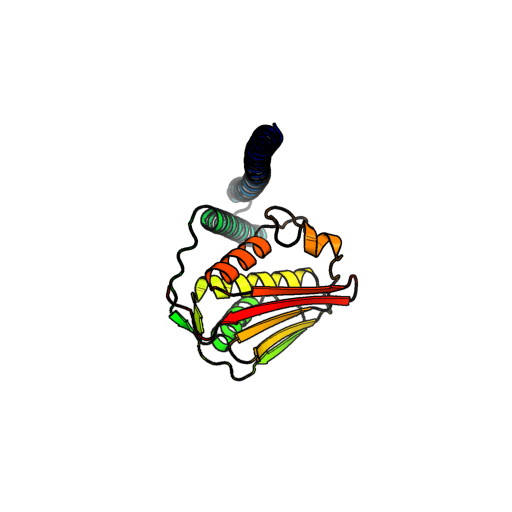 85.81 96 PRO A CA 1
ATOM 754 C C . PRO A 1 96 ? -20.428 -3.757 -5.735 1.00 85.81 96 PRO A C 1
ATOM 756 O O . PRO A 1 96 ? -21.595 -3.657 -6.112 1.00 85.81 96 PRO A O 1
ATOM 759 N N . ALA A 1 97 ? -19.695 -4.841 -5.977 1.00 88.50 97 ALA A N 1
ATOM 760 C CA . ALA A 1 97 ? -20.184 -6.028 -6.663 1.00 88.50 97 ALA A CA 1
ATOM 761 C C . ALA A 1 97 ? -19.905 -7.287 -5.832 1.00 88.50 97 ALA A C 1
ATOM 763 O O . ALA A 1 97 ? -19.043 -7.299 -4.951 1.00 88.50 97 ALA A O 1
ATOM 764 N N . LYS A 1 98 ? -20.645 -8.370 -6.104 1.00 90.38 98 LYS A N 1
ATOM 765 C CA . LYS A 1 98 ? -20.322 -9.682 -5.528 1.00 90.38 98 LYS A CA 1
ATOM 766 C C . LYS A 1 98 ? -18.975 -10.138 -6.078 1.00 90.38 98 LYS A C 1
ATOM 768 O O . LYS A 1 98 ? -18.809 -10.260 -7.289 1.00 90.38 98 LYS A O 1
ATOM 773 N N . LEU A 1 99 ? -18.039 -10.395 -5.178 1.00 90.06 99 LEU A N 1
ATOM 774 C CA . LEU A 1 99 ? -16.639 -10.596 -5.504 1.00 90.06 99 LEU A CA 1
ATOM 775 C C . LEU A 1 99 ? -16.087 -11.831 -4.800 1.00 90.06 99 LEU A C 1
ATOM 777 O O . LEU A 1 99 ? -16.263 -11.991 -3.592 1.00 90.06 99 LEU A O 1
ATOM 781 N N . ASP A 1 100 ? -15.372 -12.664 -5.551 1.00 90.44 100 ASP A N 1
ATOM 782 C CA . ASP A 1 100 ? -14.482 -13.680 -4.993 1.00 90.44 100 ASP A CA 1
ATOM 783 C C . ASP A 1 100 ? -13.101 -13.057 -4.745 1.00 90.44 100 ASP A C 1
ATOM 785 O O . ASP A 1 100 ? -12.404 -12.644 -5.679 1.00 90.44 100 ASP A O 1
ATOM 789 N N . LEU A 1 101 ? -12.716 -12.974 -3.470 1.00 89.31 101 LEU A N 1
ATOM 790 C CA . LEU A 1 101 ? -11.454 -12.373 -3.051 1.00 89.31 101 LEU A CA 1
ATOM 791 C C . LEU A 1 101 ? -10.238 -13.166 -3.548 1.00 89.31 101 LEU A C 1
ATOM 793 O O . LEU A 1 101 ? -9.248 -12.559 -3.956 1.00 89.31 101 LEU A O 1
ATOM 797 N N . ASN A 1 102 ? -10.313 -14.500 -3.567 1.00 91.31 102 ASN A N 1
ATOM 798 C CA . ASN A 1 102 ? -9.213 -15.350 -4.026 1.00 91.31 102 ASN A CA 1
ATOM 799 C C . ASN A 1 102 ? -8.943 -15.118 -5.516 1.00 91.31 102 ASN A C 1
ATOM 801 O O . ASN A 1 102 ? -7.787 -15.066 -5.943 1.00 91.31 102 ASN A O 1
ATOM 805 N N . LEU A 1 103 ? -10.005 -14.917 -6.297 1.00 89.25 103 LEU A N 1
ATOM 806 C CA . LEU A 1 103 ? -9.918 -14.649 -7.729 1.00 89.25 103 LEU A CA 1
ATOM 807 C C . LEU A 1 103 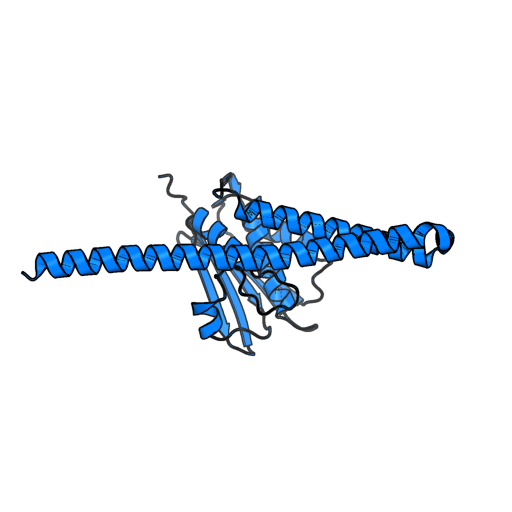? -9.226 -13.299 -7.997 1.00 89.25 103 LEU A C 1
ATOM 809 O O . LEU A 1 103 ? -8.274 -13.237 -8.774 1.00 89.25 103 LEU A O 1
ATOM 813 N N . VAL A 1 104 ? -9.615 -12.237 -7.281 1.00 87.75 104 VAL A N 1
ATOM 814 C CA . VAL A 1 104 ? -8.967 -10.912 -7.394 1.00 87.75 104 VAL A CA 1
ATOM 815 C C . VAL A 1 104 ? -7.491 -10.960 -7.029 1.00 87.75 104 VAL A C 1
ATOM 817 O O . VAL A 1 104 ? -6.657 -10.403 -7.743 1.00 87.75 104 VAL A O 1
ATOM 820 N N . VAL A 1 105 ? -7.164 -11.628 -5.924 1.00 88.31 105 VAL A N 1
ATOM 821 C CA . VAL A 1 105 ? -5.781 -11.782 -5.464 1.00 88.31 105 VAL A CA 1
ATOM 822 C C . VAL A 1 105 ? -4.955 -12.533 -6.507 1.00 88.31 105 VAL A C 1
ATOM 824 O O . VAL A 1 105 ? -3.854 -12.103 -6.844 1.00 88.31 105 VAL A O 1
ATOM 827 N N . THR A 1 106 ? -5.499 -13.612 -7.071 1.00 87.25 106 THR A N 1
ATOM 828 C CA . THR A 1 106 ? -4.811 -14.423 -8.084 1.00 87.25 106 THR A CA 1
ATOM 829 C C . THR A 1 106 ? -4.529 -13.625 -9.359 1.00 87.25 106 THR A C 1
ATOM 831 O O . THR A 1 106 ? -3.403 -13.647 -9.855 1.00 87.25 106 THR A O 1
ATOM 834 N N . GLU A 1 107 ? -5.501 -12.866 -9.868 1.00 85.69 107 GLU A N 1
ATOM 835 C CA . GLU A 1 107 ? -5.295 -12.008 -11.043 1.00 85.69 107 GLU A CA 1
ATOM 836 C C . GLU A 1 107 ? -4.279 -10.893 -10.786 1.00 85.69 107 GLU A C 1
ATOM 838 O O . GLU A 1 107 ? -3.421 -10.603 -11.621 1.00 85.69 107 GLU A O 1
ATOM 843 N N . ALA A 1 108 ? -4.344 -10.268 -9.613 1.00 83.56 108 ALA A N 1
ATOM 844 C CA . ALA A 1 108 ? -3.402 -9.224 -9.252 1.00 83.56 108 ALA A CA 1
ATOM 845 C C . ALA A 1 108 ? -1.970 -9.764 -9.107 1.00 83.56 108 ALA A C 1
ATOM 847 O O . ALA A 1 108 ? -1.026 -9.096 -9.525 1.00 83.56 108 ALA A O 1
ATOM 848 N N . LEU A 1 109 ? -1.798 -10.979 -8.577 1.00 85.06 109 LEU A N 1
ATOM 849 C CA . LEU A 1 109 ? -0.504 -11.662 -8.549 1.00 85.06 109 LEU A CA 1
ATOM 850 C C . LEU A 1 109 ? -0.006 -11.994 -9.960 1.00 85.06 109 LEU A C 1
ATOM 852 O O . LEU A 1 109 ? 1.165 -11.760 -10.251 1.00 85.06 109 LEU A O 1
ATOM 856 N N . ALA A 1 110 ? -0.884 -12.456 -10.856 1.00 83.56 110 ALA A N 1
ATOM 857 C CA . ALA A 1 110 ? -0.524 -12.732 -12.247 1.00 83.56 110 ALA A CA 1
ATOM 858 C C . ALA A 1 110 ? 0.032 -11.485 -12.958 1.00 83.56 110 ALA A C 1
ATOM 860 O O . ALA A 1 110 ? 1.059 -11.568 -13.631 1.00 83.56 110 ALA A O 1
ATOM 861 N N . ASN A 1 111 ? -0.573 -10.317 -12.719 1.00 77.81 111 ASN A N 1
ATOM 862 C CA . ASN A 1 111 ? -0.094 -9.033 -13.243 1.00 77.81 111 ASN A CA 1
ATOM 863 C C . ASN A 1 111 ? 1.261 -8.601 -12.648 1.00 77.81 111 ASN A C 1
ATOM 865 O O . ASN A 1 111 ? 1.988 -7.820 -13.260 1.00 77.81 111 ASN A O 1
ATOM 869 N N . LEU A 1 112 ? 1.617 -9.105 -11.463 1.00 73.81 112 LEU A N 1
ATOM 870 C CA . LEU A 1 112 ? 2.850 -8.761 -10.750 1.00 73.81 112 LEU A CA 1
ATOM 871 C C . LEU A 1 112 ? 3.985 -9.777 -10.947 1.00 73.81 112 LEU A C 1
ATOM 873 O O . LEU A 1 112 ? 5.125 -9.449 -10.618 1.00 73.81 112 LEU A O 1
ATOM 877 N N . ASN A 1 113 ? 3.722 -10.958 -11.519 1.00 64.62 113 ASN A N 1
ATOM 878 C CA . ASN A 1 113 ? 4.700 -12.046 -11.681 1.00 64.62 113 ASN A CA 1
ATOM 879 C C . ASN A 1 113 ? 5.986 -11.635 -12.426 1.00 64.62 113 ASN A C 1
ATOM 881 O O . ASN A 1 113 ? 7.048 -12.176 -12.142 1.00 64.62 113 ASN A O 1
ATOM 885 N N . GLY A 1 114 ? 5.937 -10.644 -13.324 1.00 61.56 114 GLY A N 1
ATOM 886 C CA . GLY A 1 114 ? 7.136 -10.109 -13.992 1.00 61.56 114 GLY A CA 1
ATOM 887 C C . GLY A 1 114 ? 7.985 -9.155 -13.136 1.00 61.56 114 GLY A C 1
ATOM 888 O O . GLY A 1 114 ? 9.101 -8.815 -13.516 1.00 61.56 114 GLY A O 1
ATOM 889 N N . THR A 1 115 ? 7.467 -8.708 -11.988 1.00 60.25 115 THR A N 1
ATOM 890 C CA . THR A 1 115 ? 8.068 -7.660 -11.139 1.00 60.25 115 THR A CA 1
ATOM 891 C C . THR A 1 115 ? 8.494 -8.177 -9.757 1.00 60.25 115 THR A C 1
ATOM 893 O O . THR A 1 115 ? 9.102 -7.442 -8.976 1.00 60.25 115 THR A O 1
ATOM 896 N N . LEU A 1 116 ? 8.154 -9.424 -9.421 1.00 65.12 116 LEU A N 1
ATOM 897 C CA . LEU A 1 116 ? 8.451 -10.054 -8.137 1.00 65.12 116 LEU A CA 1
ATOM 898 C C . LEU A 1 116 ? 9.655 -10.989 -8.302 1.00 65.12 116 LEU A C 1
ATOM 900 O O . LEU A 1 116 ? 9.509 -12.141 -8.685 1.00 65.12 116 LEU A O 1
ATOM 904 N N . ALA A 1 117 ? 10.860 -10.500 -8.000 1.00 60.81 117 ALA A N 1
ATOM 905 C CA . ALA A 1 117 ? 12.081 -11.318 -7.988 1.00 60.81 117 ALA A CA 1
ATOM 906 C C . ALA A 1 117 ? 12.225 -12.178 -6.708 1.00 60.81 117 ALA A C 1
ATOM 908 O O . ALA A 1 117 ? 13.317 -12.638 -6.392 1.00 60.81 117 ALA A O 1
ATOM 909 N N . THR A 1 118 ? 11.148 -12.351 -5.937 1.00 70.31 118 THR A N 1
ATOM 910 C CA . THR A 1 118 ? 11.160 -12.866 -4.559 1.00 70.31 118 THR A CA 1
ATOM 911 C C . THR A 1 118 ? 10.297 -14.118 -4.415 1.00 70.31 118 THR A C 1
ATOM 913 O O . THR A 1 118 ? 9.421 -14.395 -5.237 1.00 70.31 118 THR A O 1
ATOM 916 N N . LYS A 1 119 ? 10.532 -14.912 -3.361 1.00 81.69 119 LYS A N 1
ATOM 917 C CA . LYS A 1 119 ? 9.775 -16.152 -3.122 1.00 81.69 119 LYS A CA 1
ATOM 918 C C . LYS A 1 119 ? 8.355 -15.821 -2.664 1.00 81.69 119 LYS A C 1
ATOM 920 O O . LYS A 1 119 ? 8.154 -15.435 -1.513 1.00 81.69 119 LYS A O 1
ATOM 925 N N . LEU A 1 120 ? 7.377 -16.014 -3.544 1.00 86.88 120 LEU A N 1
ATOM 926 C CA . LEU A 1 120 ? 5.959 -15.850 -3.236 1.00 86.88 120 LEU A CA 1
ATOM 927 C C . LEU A 1 120 ? 5.352 -17.172 -2.745 1.00 86.88 120 LEU A C 1
ATOM 929 O O . LEU A 1 120 ? 5.490 -18.207 -3.394 1.00 86.88 120 LEU A O 1
ATOM 933 N N . VAL A 1 121 ? 4.667 -17.134 -1.604 1.00 88.25 121 VAL A N 1
ATOM 934 C CA . VAL A 1 121 ? 3.897 -18.258 -1.054 1.00 88.25 121 VAL A CA 1
ATOM 935 C C . VAL A 1 121 ? 2.436 -17.839 -0.957 1.00 88.25 121 VAL A C 1
ATOM 937 O O . VAL A 1 121 ? 2.132 -16.838 -0.316 1.00 88.25 121 VAL A O 1
ATOM 940 N N . THR A 1 122 ? 1.529 -18.600 -1.563 1.00 90.94 122 THR A N 1
ATOM 941 C CA . THR A 1 122 ? 0.083 -18.359 -1.475 1.00 90.94 122 THR A CA 1
ATOM 942 C C . THR A 1 122 ? -0.590 -19.425 -0.617 1.00 90.94 122 THR A C 1
ATOM 944 O O . THR A 1 122 ? -0.291 -20.614 -0.731 1.00 90.94 122 THR A O 1
ATOM 947 N N . LYS A 1 123 ? -1.494 -18.997 0.265 1.00 91.38 123 LYS A N 1
ATOM 948 C CA . LYS A 1 123 ? -2.322 -19.866 1.108 1.00 91.38 123 LYS A CA 1
ATOM 949 C C . LYS A 1 123 ? -3.757 -19.366 1.055 1.00 91.38 123 LYS A C 1
ATOM 951 O O . LYS A 1 123 ? -4.082 -18.365 1.681 1.00 91.38 123 LYS A O 1
ATOM 956 N N . PHE A 1 124 ? -4.598 -20.015 0.263 1.00 91.31 124 PHE A N 1
ATOM 957 C CA . PHE A 1 124 ? -5.972 -19.561 0.084 1.00 91.31 124 PHE A CA 1
ATOM 958 C C . PHE A 1 124 ? -6.952 -20.533 0.720 1.00 91.31 124 PHE A C 1
ATOM 960 O O . PHE A 1 124 ? -7.106 -21.656 0.238 1.00 91.31 124 PHE A O 1
ATOM 967 N N . ASP A 1 125 ? -7.633 -20.085 1.772 1.00 90.12 125 ASP A N 1
ATOM 968 C CA . ASP A 1 125 ? -8.789 -20.800 2.299 1.00 90.12 125 ASP A CA 1
ATOM 969 C C . ASP A 1 125 ? -10.014 -20.575 1.403 1.00 90.12 125 ASP A C 1
ATOM 971 O O . ASP A 1 125 ? -10.093 -19.626 0.612 1.00 90.12 125 ASP A O 1
ATOM 975 N N . GLN A 1 126 ? -11.021 -21.438 1.552 1.00 84.75 126 GLN A N 1
ATOM 976 C CA . GLN A 1 126 ? -12.333 -21.197 0.957 1.00 84.75 126 GLN A CA 1
ATOM 977 C C . GLN A 1 126 ? -13.037 -20.056 1.698 1.00 84.75 126 GLN A C 1
ATOM 979 O O . GLN A 1 126 ? -13.606 -20.236 2.778 1.00 84.75 126 GLN A O 1
ATOM 984 N N . VAL A 1 127 ? -13.002 -18.868 1.096 1.00 88.44 127 VAL A N 1
ATOM 985 C CA . VAL A 1 127 ? -13.664 -17.667 1.607 1.00 88.44 127 VAL A CA 1
ATOM 986 C C . VAL A 1 127 ? -14.969 -17.403 0.843 1.00 88.44 127 VAL A C 1
ATOM 988 O O . VAL A 1 127 ? -15.033 -17.650 -0.361 1.00 88.44 127 VAL A O 1
ATOM 991 N N . PRO A 1 128 ? -16.039 -16.925 1.505 1.00 87.56 128 PRO A N 1
ATOM 992 C CA . PRO A 1 128 ? -17.284 -16.592 0.823 1.00 87.56 128 PRO A CA 1
ATOM 993 C C . PRO A 1 128 ? -17.117 -15.352 -0.057 1.00 87.56 128 PRO A C 1
ATOM 995 O O . PRO A 1 128 ? -16.242 -14.517 0.181 1.00 87.56 128 PRO A O 1
ATOM 998 N N . THR A 1 129 ? -18.023 -15.180 -1.018 1.00 89.56 129 THR A N 1
ATOM 999 C CA . THR A 1 129 ? -18.094 -13.940 -1.794 1.00 89.56 129 THR A CA 1
ATOM 1000 C C . THR A 1 129 ? -18.466 -12.761 -0.898 1.00 89.56 129 THR A C 1
ATOM 1002 O O . THR A 1 129 ? -19.419 -12.858 -0.120 1.00 89.56 129 THR A O 1
ATOM 1005 N N . ILE A 1 130 ? -17.769 -11.642 -1.067 1.00 91.25 130 ILE A N 1
ATOM 1006 C CA . ILE A 1 130 ? -18.034 -10.378 -0.368 1.00 91.25 130 ILE A CA 1
ATOM 1007 C C . ILE A 1 130 ? -18.669 -9.364 -1.315 1.00 91.25 130 ILE A C 1
ATOM 1009 O O . ILE A 1 130 ? -18.587 -9.505 -2.535 1.00 91.25 130 ILE A O 1
ATOM 1013 N N . LEU A 1 131 ? -19.302 -8.335 -0.756 1.00 90.50 131 LEU A N 1
ATOM 1014 C CA . LEU A 1 131 ? -19.779 -7.189 -1.518 1.00 90.50 131 LEU A CA 1
ATOM 1015 C C . LEU A 1 131 ? -18.717 -6.084 -1.455 1.00 90.50 131 LEU A C 1
ATOM 1017 O O . LEU A 1 131 ? -18.550 -5.458 -0.410 1.00 90.50 131 LEU A O 1
ATOM 1021 N N . ALA A 1 132 ? -17.981 -5.874 -2.545 1.00 90.12 132 ALA A N 1
ATOM 1022 C CA . ALA A 1 132 ? -16.895 -4.901 -2.584 1.00 90.12 132 ALA A CA 1
ATOM 1023 C C . ALA A 1 132 ? -16.596 -4.401 -4.000 1.00 90.12 132 ALA A C 1
ATOM 1025 O O . ALA A 1 132 ? -16.931 -5.050 -4.990 1.00 90.12 132 ALA A O 1
ATOM 1026 N N . ASP A 1 133 ? -15.943 -3.249 -4.085 1.00 89.56 133 ASP A N 1
ATOM 1027 C CA . ASP A 1 133 ? -15.417 -2.703 -5.327 1.00 89.56 133 ASP A CA 1
ATOM 1028 C C . ASP A 1 133 ? -14.120 -3.431 -5.703 1.00 89.56 133 ASP A C 1
ATOM 1030 O O . ASP A 1 133 ? -13.100 -3.381 -5.003 1.00 89.56 133 ASP A O 1
ATOM 1034 N N . ARG A 1 134 ? -14.172 -4.130 -6.838 1.00 89.38 134 ARG A N 1
ATOM 1035 C CA . ARG A 1 134 ? -13.066 -4.942 -7.343 1.00 89.38 134 ARG A CA 1
ATOM 1036 C C . ARG A 1 134 ? -11.811 -4.114 -7.610 1.00 89.38 134 ARG A C 1
ATOM 1038 O O . ARG A 1 134 ? -10.720 -4.543 -7.236 1.00 89.38 134 ARG A O 1
ATOM 1045 N N . GLN A 1 135 ? -11.949 -2.968 -8.273 1.00 85.19 135 GLN A N 1
ATOM 1046 C CA . GLN A 1 135 ? -10.813 -2.162 -8.714 1.00 85.19 135 GLN A CA 1
ATOM 1047 C C . GLN A 1 135 ? -10.108 -1.537 -7.509 1.00 85.19 135 GLN A C 1
ATOM 1049 O O . GLN A 1 135 ? -8.876 -1.541 -7.426 1.00 85.19 135 GLN A O 1
ATOM 1054 N N . GLN A 1 136 ? -10.886 -1.063 -6.535 1.00 86.88 136 GLN A N 1
ATOM 1055 C CA . GLN A 1 136 ? -10.341 -0.480 -5.314 1.00 86.88 136 GLN A CA 1
ATOM 1056 C C . GLN A 1 136 ? -9.621 -1.534 -4.460 1.00 86.88 136 GLN A C 1
ATOM 1058 O O . GLN A 1 136 ? -8.492 -1.301 -4.023 1.00 86.88 136 GLN A O 1
ATOM 1063 N N . LEU A 1 137 ? -10.205 -2.724 -4.271 1.00 89.94 137 LEU A N 1
ATOM 1064 C CA . LEU A 1 137 ? -9.538 -3.806 -3.534 1.00 89.94 137 LEU A CA 1
ATOM 1065 C C . LEU A 1 137 ? -8.286 -4.328 -4.241 1.00 89.94 137 LEU A C 1
ATOM 1067 O O . LEU A 1 137 ? -7.285 -4.609 -3.579 1.00 89.94 137 LEU A O 1
ATOM 1071 N N . GLN A 1 138 ? -8.303 -4.411 -5.572 1.00 89.06 138 GLN A N 1
ATOM 1072 C CA . GLN A 1 138 ? -7.110 -4.744 -6.342 1.00 89.06 138 GLN A CA 1
ATOM 1073 C C . GLN A 1 138 ? -5.997 -3.718 -6.093 1.00 89.06 138 GLN A C 1
ATOM 1075 O O . GLN A 1 138 ? -4.861 -4.107 -5.830 1.00 89.06 138 GLN A O 1
ATOM 1080 N N . SER A 1 139 ? -6.323 -2.419 -6.073 1.00 85.50 139 SER A N 1
ATOM 1081 C CA . SER A 1 139 ? -5.356 -1.363 -5.753 1.00 85.50 139 SER A CA 1
ATOM 1082 C C . SER A 1 139 ? -4.785 -1.492 -4.337 1.00 85.50 139 SER A C 1
ATOM 1084 O O . SER A 1 139 ? -3.581 -1.299 -4.153 1.00 85.50 139 SER A O 1
ATOM 1086 N N . VAL A 1 140 ? -5.618 -1.825 -3.341 1.00 90.00 140 VAL A N 1
ATOM 1087 C CA . VAL A 1 140 ? -5.165 -2.088 -1.962 1.00 90.00 140 VAL A CA 1
ATOM 1088 C C . VAL A 1 140 ? -4.161 -3.234 -1.965 1.00 90.00 140 VAL A C 1
ATOM 1090 O O . VAL A 1 140 ? -3.043 -3.084 -1.474 1.00 90.00 140 VAL A O 1
ATOM 1093 N N . PHE A 1 141 ? -4.536 -4.368 -2.555 1.00 90.88 141 PHE A N 1
ATOM 1094 C CA . PHE A 1 141 ? -3.700 -5.560 -2.573 1.00 90.88 141 PHE A CA 1
ATOM 1095 C C . PHE A 1 141 ? -2.372 -5.327 -3.300 1.00 90.88 141 PHE A C 1
ATOM 1097 O O . PHE A 1 141 ? -1.312 -5.627 -2.751 1.00 90.88 141 PHE A O 1
ATOM 1104 N N . THR A 1 142 ? -2.403 -4.722 -4.490 1.00 86.88 142 THR A N 1
ATOM 1105 C CA . THR A 1 142 ? -1.191 -4.371 -5.237 1.00 86.88 142 THR A CA 1
ATOM 1106 C C . THR A 1 142 ? -0.277 -3.473 -4.407 1.00 86.88 142 THR A C 1
ATOM 1108 O O . THR A 1 142 ? 0.924 -3.726 -4.340 1.00 86.88 142 THR A O 1
ATOM 1111 N N . ASN A 1 143 ? -0.818 -2.468 -3.714 1.00 86.50 143 ASN A N 1
ATOM 1112 C CA . ASN A 1 143 ? -0.015 -1.605 -2.854 1.00 86.50 143 ASN A CA 1
ATOM 1113 C C . ASN A 1 143 ? 0.629 -2.373 -1.682 1.00 86.50 143 ASN A C 1
ATOM 1115 O O . ASN A 1 143 ? 1.800 -2.142 -1.380 1.00 86.50 143 ASN A O 1
ATOM 1119 N N . LEU A 1 144 ? -0.089 -3.308 -1.050 1.00 91.19 144 LEU A N 1
ATOM 1120 C CA . LEU A 1 144 ? 0.471 -4.146 0.018 1.00 91.19 144 LEU A CA 1
ATOM 1121 C C . LEU A 1 144 ? 1.604 -5.044 -0.491 1.00 91.19 144 LEU A C 1
ATOM 1123 O O . LEU A 1 144 ? 2.669 -5.082 0.121 1.00 91.19 144 LEU A O 1
ATOM 1127 N N . VAL A 1 145 ? 1.419 -5.708 -1.634 1.00 89.06 145 VAL A N 1
ATOM 1128 C CA . VAL A 1 145 ? 2.442 -6.585 -2.227 1.00 89.06 145 VAL A CA 1
ATOM 1129 C C . VAL A 1 145 ? 3.673 -5.795 -2.672 1.00 89.06 145 VAL A C 1
ATOM 1131 O O . VAL A 1 145 ? 4.798 -6.229 -2.438 1.00 89.06 145 VAL A O 1
ATOM 1134 N N . LEU A 1 146 ? 3.491 -4.615 -3.271 1.00 85.12 146 LEU A N 1
ATOM 1135 C CA . LEU A 1 146 ? 4.608 -3.735 -3.624 1.00 85.12 146 LEU A CA 1
ATOM 1136 C C . LEU A 1 146 ? 5.349 -3.235 -2.378 1.00 85.12 146 LEU A C 1
ATOM 1138 O O . LEU A 1 146 ? 6.574 -3.128 -2.394 1.00 85.12 146 LEU A O 1
ATOM 1142 N N . ASN A 1 147 ? 4.632 -2.959 -1.284 1.00 87.56 147 ASN A N 1
ATOM 1143 C CA . ASN A 1 147 ? 5.262 -2.587 -0.022 1.00 87.56 147 ASN A CA 1
ATOM 1144 C C . ASN A 1 147 ? 6.082 -3.726 0.576 1.00 87.56 147 ASN A C 1
ATOM 1146 O O . ASN A 1 147 ? 7.230 -3.477 0.934 1.00 87.56 147 ASN A O 1
ATOM 1150 N N . ALA A 1 148 ? 5.534 -4.941 0.593 1.00 89.00 148 ALA A N 1
ATOM 1151 C CA . ALA A 1 148 ? 6.245 -6.149 0.993 1.00 89.00 148 ALA A CA 1
ATOM 1152 C C . ALA A 1 148 ? 7.503 -6.359 0.138 1.00 89.00 148 ALA A C 1
ATOM 1154 O O . ALA A 1 148 ? 8.594 -6.495 0.679 1.00 89.00 148 ALA A O 1
ATOM 1155 N N . ARG A 1 149 ? 7.378 -6.283 -1.197 1.00 86.75 149 ARG A N 1
ATOM 1156 C CA . ARG A 1 149 ? 8.498 -6.398 -2.147 1.00 86.75 149 ARG A CA 1
ATOM 1157 C C . ARG A 1 149 ? 9.607 -5.391 -1.866 1.00 86.75 149 ARG A C 1
ATOM 1159 O O . ARG A 1 149 ? 10.770 -5.759 -1.868 1.00 86.75 149 ARG A O 1
ATOM 1166 N N . ASP A 1 150 ? 9.261 -4.127 -1.662 1.00 83.31 150 ASP A N 1
ATOM 1167 C CA . ASP A 1 150 ? 10.261 -3.085 -1.422 1.00 83.31 150 ASP A CA 1
ATOM 1168 C C . ASP A 1 150 ? 10.940 -3.223 -0.048 1.00 83.31 150 ASP A C 1
ATOM 1170 O O . ASP A 1 150 ? 12.031 -2.689 0.145 1.00 83.31 150 ASP A O 1
ATOM 1174 N N . ALA A 1 151 ? 10.280 -3.875 0.915 1.00 85.69 151 ALA A N 1
ATOM 1175 C CA . ALA A 1 151 ? 10.830 -4.140 2.242 1.00 85.69 151 ALA A CA 1
ATOM 1176 C C . ALA A 1 151 ? 11.775 -5.348 2.250 1.00 85.69 151 ALA A C 1
ATOM 1178 O O . ALA A 1 151 ? 12.676 -5.418 3.091 1.00 85.69 151 ALA A O 1
ATOM 1179 N N . VAL A 1 152 ? 11.578 -6.290 1.325 1.00 85.38 152 VAL A N 1
ATOM 1180 C CA . VAL A 1 152 ? 12.421 -7.475 1.201 1.00 85.38 152 VAL A CA 1
ATOM 1181 C C . VAL A 1 152 ? 13.611 -7.251 0.269 1.00 85.38 152 VAL A C 1
ATOM 1183 O O . VAL A 1 152 ? 13.517 -6.602 -0.770 1.00 85.38 152 VAL A O 1
ATOM 1186 N N . GLY A 1 153 ? 14.757 -7.824 0.638 1.00 75.25 153 GLY A N 1
ATOM 1187 C CA . GLY A 1 153 ? 15.906 -7.938 -0.260 1.00 75.25 153 GLY A CA 1
ATOM 1188 C C . GLY A 1 153 ? 15.696 -9.001 -1.346 1.00 75.25 153 GLY A C 1
ATOM 1189 O O . GLY A 1 153 ? 14.633 -9.613 -1.452 1.00 75.25 153 GLY A O 1
ATOM 1190 N N . THR A 1 154 ? 16.746 -9.275 -2.121 1.00 71.06 154 THR A N 1
ATOM 1191 C CA . THR A 1 154 ? 16.746 -10.255 -3.225 1.00 71.06 154 THR A CA 1
ATOM 1192 C C . THR A 1 154 ? 16.332 -11.674 -2.818 1.00 71.06 154 THR A C 1
ATOM 1194 O O . THR A 1 154 ? 15.720 -12.367 -3.620 1.00 71.06 154 THR A O 1
ATOM 1197 N N . ASP A 1 155 ? 16.586 -12.089 -1.573 1.00 76.00 155 ASP A N 1
ATOM 1198 C CA . ASP A 1 155 ? 16.267 -13.439 -1.072 1.00 76.00 155 ASP A CA 1
ATOM 1199 C C . ASP A 1 155 ? 15.023 -13.501 -0.174 1.00 76.00 155 ASP A 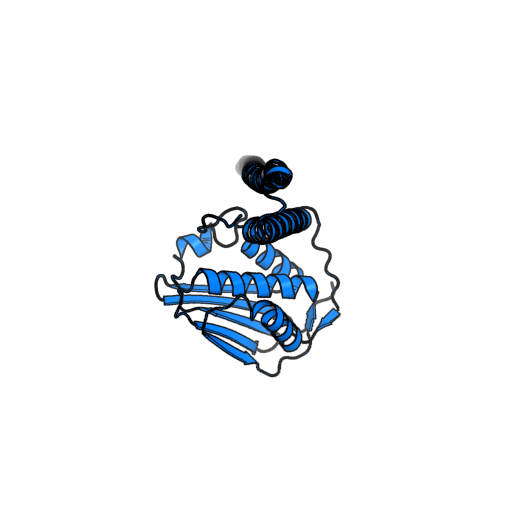C 1
ATOM 1201 O O . ASP A 1 155 ? 14.773 -14.503 0.507 1.00 76.00 155 ASP A O 1
ATOM 1205 N N . GLY A 1 156 ? 14.235 -12.428 -0.131 1.00 81.31 156 GLY A N 1
ATOM 1206 C CA . GLY A 1 156 ? 13.081 -12.377 0.751 1.00 81.31 156 GLY A CA 1
ATOM 1207 C C . GLY A 1 156 ? 11.887 -13.200 0.281 1.00 81.31 156 GLY A C 1
ATOM 1208 O O . GLY A 1 156 ? 11.782 -13.665 -0.860 1.00 81.31 156 GLY A O 1
ATOM 1209 N N . ARG A 1 157 ? 10.964 -13.383 1.217 1.00 89.81 157 ARG A N 1
ATOM 1210 C CA . ARG A 1 157 ? 9.746 -14.165 1.082 1.00 89.81 157 ARG A CA 1
ATOM 1211 C C . ARG A 1 157 ? 8.549 -13.273 1.353 1.00 89.81 157 ARG A C 1
ATOM 1213 O O . ARG A 1 157 ? 8.502 -12.591 2.372 1.00 89.81 157 ARG A O 1
ATOM 1220 N N . ILE A 1 158 ? 7.562 -13.361 0.472 1.00 92.62 158 ILE A N 1
ATOM 1221 C CA . ILE A 1 158 ? 6.252 -12.742 0.651 1.00 92.62 158 ILE A CA 1
ATOM 1222 C C . ILE A 1 158 ? 5.227 -13.868 0.746 1.00 92.62 158 ILE A C 1
ATOM 1224 O O . ILE A 1 158 ? 5.211 -14.772 -0.087 1.00 92.62 158 ILE A O 1
ATOM 1228 N N . THR A 1 159 ? 4.386 -13.831 1.770 1.00 94.00 159 THR A N 1
ATOM 1229 C CA . THR A 1 159 ? 3.285 -14.773 1.965 1.00 94.00 159 THR A CA 1
ATOM 1230 C C . THR A 1 159 ? 1.972 -14.025 1.820 1.00 94.00 159 THR A C 1
ATOM 1232 O O . THR A 1 159 ? 1.764 -13.016 2.488 1.00 94.00 159 THR A O 1
ATOM 1235 N N . VAL A 1 160 ? 1.096 -14.512 0.947 1.00 94.75 160 VAL A N 1
ATOM 1236 C CA . VAL A 1 160 ? -0.260 -13.990 0.775 1.00 94.75 160 VAL A CA 1
ATOM 1237 C C . VAL A 1 160 ? -1.241 -15.044 1.251 1.00 94.75 160 VAL A C 1
ATOM 1239 O O . VAL A 1 160 ? -1.209 -16.182 0.779 1.00 94.75 160 VAL A O 1
ATOM 1242 N N . GLU A 1 161 ? -2.103 -14.660 2.181 1.00 95.25 161 GLU A N 1
ATOM 1243 C CA . GLU A 1 161 ? -3.052 -15.563 2.815 1.00 95.25 161 GLU A CA 1
ATOM 1244 C C . GLU A 1 161 ? -4.466 -14.984 2.803 1.00 95.25 161 GLU A C 1
ATOM 1246 O O . GLU A 1 161 ? -4.658 -13.803 3.091 1.00 95.25 161 GLU A O 1
ATOM 1251 N N . THR A 1 162 ? -5.462 -15.811 2.493 1.00 94.56 162 THR A N 1
ATOM 1252 C CA . THR A 1 162 ? -6.880 -15.470 2.658 1.00 94.56 162 THR A CA 1
ATOM 1253 C C . THR A 1 162 ? -7.502 -16.421 3.666 1.00 94.56 162 THR A C 1
ATOM 1255 O O . THR A 1 162 ? -7.358 -17.632 3.543 1.00 94.56 162 THR A O 1
ATOM 1258 N N . THR A 1 163 ? -8.181 -15.877 4.674 1.00 93.88 163 THR A N 1
ATOM 1259 C CA . THR A 1 163 ? -8.842 -16.666 5.725 1.00 93.88 163 THR A CA 1
ATOM 1260 C C . THR A 1 163 ? -10.249 -16.154 5.984 1.00 93.88 163 THR A C 1
ATOM 1262 O O . THR A 1 163 ? -10.588 -15.001 5.694 1.00 93.88 163 THR A O 1
ATOM 1265 N N . ARG A 1 164 ? -11.090 -17.011 6.564 1.00 91.56 164 ARG A N 1
ATOM 1266 C CA . ARG A 1 164 ? -12.405 -16.625 7.078 1.00 91.56 164 ARG A CA 1
ATOM 1267 C C . ARG A 1 164 ? -12.406 -16.718 8.599 1.00 91.56 164 ARG A C 1
ATOM 1269 O O . ARG A 1 164 ? -12.262 -17.802 9.148 1.00 91.56 164 ARG A O 1
ATOM 1276 N N . ASN A 1 165 ? -12.703 -15.602 9.259 1.00 87.94 165 ASN A N 1
ATOM 1277 C CA . ASN A 1 165 ? -12.819 -15.516 10.712 1.00 87.94 165 ASN A CA 1
ATOM 1278 C C . ASN A 1 165 ? -14.228 -15.048 11.090 1.00 87.94 165 ASN A C 1
ATOM 1280 O O . ASN A 1 165 ? -14.510 -13.850 11.160 1.00 87.94 165 ASN A O 1
ATOM 1284 N N . GLY A 1 166 ? -15.134 -16.005 11.311 1.00 87.62 166 GLY A N 1
ATOM 1285 C CA . GLY A 1 166 ? -16.537 -15.726 11.628 1.00 87.62 166 GLY A CA 1
ATOM 1286 C C . GLY A 1 166 ? -17.243 -14.960 10.503 1.00 87.62 166 GLY A C 1
ATOM 1287 O O . GLY A 1 166 ? -17.400 -15.485 9.395 1.00 87.62 166 GLY A O 1
ATOM 1288 N N . ASP A 1 167 ? -17.647 -13.723 10.809 1.00 89.94 167 ASP A N 1
ATOM 1289 C CA . ASP A 1 167 ? -18.326 -12.789 9.897 1.00 89.94 167 ASP A CA 1
ATOM 1290 C C . ASP A 1 167 ? -17.370 -11.911 9.069 1.00 89.94 167 ASP A C 1
ATOM 1292 O O . ASP A 1 167 ? -17.811 -11.003 8.362 1.00 89.94 167 ASP A O 1
ATOM 1296 N N . TRP A 1 168 ? -16.064 -12.174 9.135 1.00 92.75 168 TRP A N 1
ATOM 1297 C CA . TRP A 1 168 ? -15.037 -11.416 8.426 1.00 92.75 168 TRP A CA 1
ATOM 1298 C C . TRP A 1 168 ? -14.243 -12.310 7.479 1.00 92.75 168 TRP A C 1
ATOM 1300 O O . TRP A 1 168 ? -13.923 -13.458 7.797 1.00 92.75 168 TRP A O 1
ATOM 1310 N N . VAL A 1 169 ? -13.875 -11.753 6.331 1.00 94.00 169 VAL A N 1
ATOM 1311 C CA . VAL A 1 169 ? -12.852 -12.306 5.441 1.00 94.00 169 VAL A CA 1
ATOM 1312 C C . VAL A 1 169 ? -11.588 -11.491 5.626 1.00 94.00 169 VAL A C 1
ATOM 1314 O O . VAL A 1 169 ? -11.642 -10.262 5.611 1.00 94.00 169 VAL A O 1
ATOM 1317 N N . ALA A 1 170 ? -10.458 -12.162 5.815 1.00 94.38 170 ALA A N 1
ATOM 1318 C CA . ALA A 1 170 ? -9.172 -11.512 5.972 1.00 94.38 170 ALA A CA 1
ATOM 1319 C C . ALA A 1 170 ? -8.254 -11.824 4.787 1.00 94.38 170 ALA A C 1
ATOM 1321 O O . ALA A 1 170 ? -8.132 -12.975 4.380 1.00 94.38 170 ALA A O 1
ATOM 1322 N N . LEU A 1 171 ? -7.581 -10.797 4.279 1.00 95.31 171 LEU A N 1
ATOM 1323 C CA . LEU A 1 171 ? -6.454 -10.878 3.358 1.00 95.31 171 LEU A CA 1
ATOM 1324 C C . LEU A 1 171 ? -5.202 -10.432 4.107 1.00 95.31 171 LEU A C 1
ATOM 1326 O O . LEU A 1 171 ? -5.110 -9.274 4.519 1.00 95.31 171 LEU A O 1
ATOM 1330 N N . SER A 1 172 ? -4.250 -11.338 4.281 1.00 95.94 172 SER A N 1
ATOM 1331 C CA . SER A 1 172 ? -2.968 -11.057 4.916 1.00 95.94 172 SER A CA 1
ATOM 1332 C C . SER A 1 172 ? -1.845 -11.050 3.881 1.00 95.94 172 SER A C 1
ATOM 1334 O O . SER A 1 172 ? -1.768 -11.934 3.030 1.00 95.94 172 SER A O 1
ATOM 1336 N N . VAL A 1 173 ? -0.965 -10.055 3.964 1.00 95.88 173 VAL A N 1
ATOM 1337 C CA . VAL A 1 173 ? 0.292 -9.985 3.211 1.00 95.88 173 VAL A CA 1
ATOM 1338 C C . VAL A 1 173 ? 1.419 -9.862 4.226 1.00 95.88 173 VAL A C 1
ATOM 1340 O O . VAL A 1 173 ? 1.505 -8.856 4.933 1.00 95.88 173 VAL A O 1
ATOM 1343 N N . SER A 1 174 ? 2.253 -10.894 4.305 1.00 95.25 174 SER A N 1
ATOM 1344 C CA . SER A 1 174 ? 3.383 -10.988 5.227 1.00 95.25 174 SER A CA 1
ATOM 1345 C C . SER A 1 174 ? 4.700 -11.003 4.471 1.00 95.25 174 SER A C 1
ATOM 1347 O O . SER A 1 174 ? 4.844 -11.724 3.486 1.00 95.25 174 SER A O 1
ATOM 1349 N N . ASP A 1 175 ? 5.683 -10.274 4.968 1.00 94.56 175 ASP A N 1
ATOM 1350 C CA . ASP A 1 175 ? 7.050 -10.266 4.470 1.00 94.56 175 ASP A CA 1
ATOM 1351 C C . ASP A 1 175 ? 8.058 -10.487 5.600 1.00 94.56 175 ASP A C 1
ATOM 1353 O O . ASP A 1 175 ? 7.764 -10.237 6.768 1.00 94.56 175 ASP A O 1
ATOM 1357 N N . ASN A 1 176 ? 9.247 -10.971 5.244 1.00 92.56 176 ASN A N 1
ATOM 1358 C CA . ASN A 1 176 ? 10.399 -11.084 6.143 1.00 92.56 176 ASN A CA 1
ATOM 1359 C C . ASN A 1 176 ? 11.433 -9.971 5.882 1.00 92.56 176 ASN A C 1
ATOM 1361 O O . ASN A 1 176 ? 12.640 -10.221 5.863 1.00 92.56 176 ASN A O 1
ATOM 1365 N N . GLY A 1 177 ? 10.950 -8.771 5.557 1.00 90.06 177 GLY A N 1
ATOM 1366 C CA . GLY A 1 177 ? 11.772 -7.623 5.210 1.00 90.06 177 GLY A CA 1
ATOM 1367 C C . GLY A 1 177 ? 12.343 -6.888 6.422 1.00 90.06 177 GLY A C 1
ATOM 1368 O O . GLY A 1 177 ? 12.432 -7.403 7.533 1.00 90.06 177 GLY A O 1
ATOM 1369 N N . CYS A 1 178 ? 12.724 -5.629 6.208 1.00 89.12 178 CYS A N 1
ATOM 1370 C CA . CYS A 1 178 ? 13.339 -4.791 7.241 1.00 89.12 178 CYS A CA 1
ATOM 1371 C C . CYS A 1 178 ? 12.414 -4.422 8.417 1.00 89.12 178 CYS A C 1
ATOM 1373 O O . CYS A 1 178 ? 12.909 -3.987 9.459 1.00 89.12 178 CYS A O 1
ATOM 1375 N N . GLY A 1 179 ? 11.098 -4.595 8.274 1.00 91.00 179 GLY A N 1
ATOM 1376 C CA . GLY A 1 179 ? 10.115 -4.239 9.293 1.00 91.00 179 GLY A CA 1
ATOM 1377 C C . GLY A 1 179 ? 10.051 -2.738 9.608 1.00 91.00 179 GLY A C 1
ATOM 1378 O O . GLY A 1 179 ? 10.636 -1.894 8.926 1.00 91.00 179 GLY A O 1
ATOM 1379 N N . MET A 1 180 ? 9.296 -2.383 10.650 1.00 91.69 180 MET A N 1
ATOM 1380 C CA . MET A 1 180 ? 9.038 -0.998 11.055 1.00 91.69 180 MET A CA 1
ATOM 1381 C C . MET A 1 180 ? 9.072 -0.834 12.576 1.00 91.69 180 MET A C 1
ATOM 1383 O O . MET A 1 180 ? 8.795 -1.764 13.327 1.00 91.69 180 MET A O 1
ATOM 1387 N N . THR A 1 181 ? 9.369 0.382 13.041 1.00 91.75 181 THR A N 1
ATOM 1388 C CA . THR A 1 181 ? 9.275 0.728 14.465 1.00 91.75 181 THR A CA 1
ATOM 1389 C C . THR A 1 181 ? 7.831 1.023 14.869 1.00 91.75 181 THR A C 1
ATOM 1391 O O . THR A 1 181 ? 7.049 1.578 14.093 1.00 91.75 181 THR A O 1
ATOM 1394 N N . GLU A 1 182 ? 7.483 0.743 16.126 1.00 89.56 182 GLU A N 1
ATOM 1395 C CA . GLU A 1 182 ? 6.141 1.013 16.660 1.00 89.56 182 GLU A CA 1
ATOM 1396 C C . GLU A 1 182 ? 5.753 2.502 16.550 1.00 89.56 182 GLU A C 1
ATOM 1398 O O . GLU A 1 182 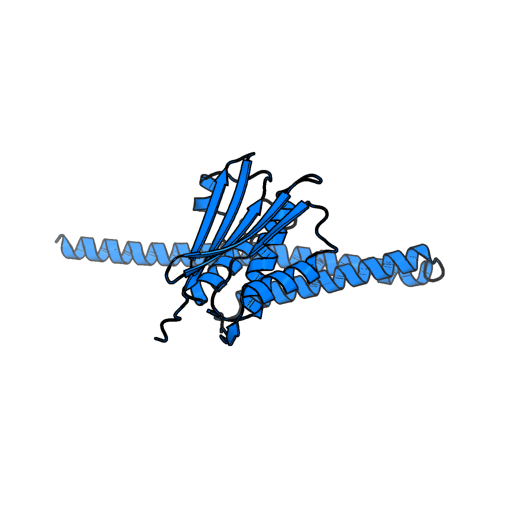? 4.613 2.847 16.229 1.00 89.56 182 GLU A O 1
ATOM 1403 N N . GLN A 1 183 ? 6.724 3.401 16.740 1.00 86.75 183 GLN A N 1
ATOM 1404 C CA . GLN A 1 183 ? 6.527 4.842 16.572 1.00 86.75 183 GLN A CA 1
ATOM 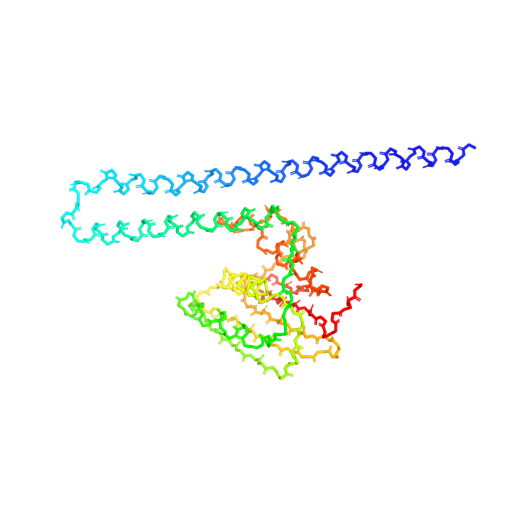1405 C C . GLN A 1 183 ? 6.123 5.207 15.139 1.00 86.75 183 GLN A C 1
ATOM 1407 O O . GLN A 1 183 ? 5.244 6.050 14.950 1.00 86.75 183 GLN A O 1
ATOM 1412 N N . PHE A 1 184 ? 6.734 4.579 14.129 1.00 85.69 184 PHE A N 1
ATOM 1413 C CA . PHE A 1 184 ? 6.388 4.820 12.731 1.00 85.69 184 PHE A CA 1
ATOM 1414 C C . PHE A 1 184 ? 4.980 4.310 12.408 1.00 85.69 184 PHE A C 1
ATOM 1416 O O . PHE A 1 184 ? 4.197 5.023 11.777 1.00 85.69 184 PHE A O 1
ATOM 1423 N N . ILE A 1 185 ? 4.629 3.120 12.902 1.00 86.06 185 ILE A N 1
ATOM 1424 C CA . ILE A 1 185 ? 3.303 2.518 12.713 1.00 86.06 185 ILE A CA 1
ATOM 1425 C C . ILE A 1 185 ? 2.206 3.428 13.278 1.00 86.06 185 ILE A C 1
ATOM 1427 O O . ILE A 1 185 ? 1.249 3.752 12.574 1.00 86.06 185 ILE A O 1
ATOM 1431 N N . LYS A 1 186 ? 2.366 3.895 14.523 1.00 82.69 186 LYS A N 1
ATOM 1432 C CA . LYS A 1 186 ? 1.361 4.727 15.205 1.00 82.69 186 LYS A CA 1
ATOM 1433 C C . LYS A 1 186 ? 1.233 6.125 14.603 1.00 82.69 186 LYS A C 1
ATOM 1435 O O . LYS A 1 186 ? 0.125 6.641 14.471 1.00 82.69 186 LYS A O 1
ATOM 1440 N N . ASN A 1 187 ? 2.355 6.752 14.251 1.00 77.19 187 ASN A N 1
ATOM 1441 C CA . ASN A 1 187 ? 2.371 8.185 13.954 1.00 77.19 187 ASN A CA 1
ATOM 1442 C C . ASN A 1 187 ? 2.442 8.525 12.464 1.00 77.19 187 ASN A C 1
ATOM 1444 O O . ASN A 1 187 ? 2.130 9.662 12.109 1.00 77.19 187 ASN A O 1
ATOM 1448 N N . SER A 1 188 ? 2.845 7.588 11.603 1.00 78.81 188 SER A N 1
ATOM 1449 C CA . SER A 1 188 ? 3.275 7.920 10.238 1.00 78.81 188 SER A CA 1
ATOM 1450 C C . SER A 1 188 ? 2.739 6.989 9.153 1.00 78.81 188 SER A C 1
ATOM 1452 O O . SER A 1 188 ? 2.392 7.486 8.091 1.00 78.81 188 SER A O 1
ATOM 1454 N N . LEU A 1 189 ? 2.626 5.680 9.394 1.00 83.06 189 LEU A N 1
ATOM 1455 C CA . LEU A 1 189 ? 2.330 4.681 8.354 1.00 83.06 189 LEU A CA 1
ATOM 1456 C C . LEU A 1 189 ? 1.057 4.969 7.540 1.00 83.06 189 LEU A C 1
ATOM 1458 O O . LEU A 1 189 ? 1.041 4.803 6.323 1.00 83.06 189 LEU A O 1
ATOM 1462 N N . PHE A 1 190 ? -0.005 5.407 8.215 1.00 81.50 190 PHE A N 1
ATOM 1463 C CA . PHE A 1 190 ? -1.282 5.748 7.587 1.00 81.50 190 PHE A CA 1
ATOM 1464 C C . PHE A 1 190 ? -1.469 7.251 7.394 1.00 81.50 190 PHE A C 1
ATOM 1466 O O . PHE A 1 190 ? -2.585 7.687 7.139 1.00 81.50 190 PHE A O 1
ATOM 1473 N N . ARG A 1 191 ? -0.423 8.067 7.561 1.00 72.25 191 ARG A N 1
ATOM 1474 C CA . ARG A 1 191 ? -0.506 9.499 7.269 1.00 72.25 191 ARG A CA 1
ATOM 1475 C C . ARG A 1 191 ? -0.082 9.747 5.826 1.00 72.25 191 ARG A C 1
ATOM 1477 O O . ARG A 1 191 ? 0.947 9.215 5.407 1.00 72.25 191 ARG A O 1
ATOM 1484 N N . PRO A 1 192 ? -0.824 10.574 5.077 1.00 68.12 192 PRO A N 1
ATOM 1485 C CA . PRO A 1 192 ? -0.420 10.915 3.725 1.00 68.12 192 PRO A CA 1
ATOM 1486 C C . PRO A 1 192 ? 0.940 11.628 3.760 1.00 68.12 192 PRO A C 1
ATOM 1488 O O . PRO A 1 192 ? 1.280 12.310 4.731 1.00 68.12 192 PRO A O 1
ATOM 1491 N N . PHE A 1 193 ? 1.739 11.448 2.707 1.00 64.00 193 PHE A N 1
ATOM 1492 C CA . PHE A 1 193 ? 3.046 12.103 2.534 1.00 64.00 193 PHE A CA 1
ATOM 1493 C C . PHE A 1 193 ? 4.128 11.719 3.554 1.00 64.00 193 PHE A C 1
ATOM 1495 O O . PHE A 1 193 ? 5.203 12.320 3.590 1.00 64.00 193 PHE A O 1
ATOM 1502 N N . ARG A 1 194 ? 3.894 10.683 4.368 1.00 62.03 194 ARG A N 1
ATOM 1503 C CA . ARG A 1 194 ? 4.896 10.108 5.270 1.00 62.03 194 ARG A CA 1
ATOM 1504 C C . ARG A 1 194 ? 5.404 8.794 4.681 1.00 62.03 194 ARG A C 1
ATOM 1506 O O . ARG A 1 194 ? 4.784 7.748 4.814 1.00 62.03 194 ARG A O 1
ATOM 1513 N N . SER A 1 195 ? 6.545 8.861 4.001 1.00 62.12 195 SER A N 1
ATOM 1514 C CA . SER A 1 195 ? 7.213 7.709 3.388 1.00 62.12 195 SER A CA 1
ATOM 1515 C C . SER A 1 195 ? 8.668 7.642 3.824 1.00 62.12 195 SER A C 1
ATOM 1517 O O . SER A 1 195 ? 9.355 8.659 3.864 1.00 62.12 195 SER A O 1
ATOM 151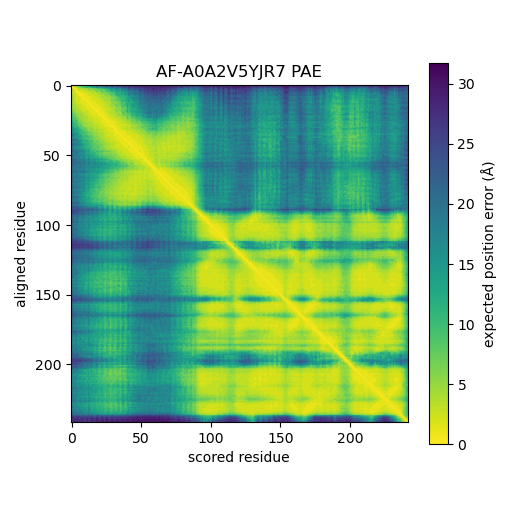9 N N . THR A 1 196 ? 9.155 6.437 4.098 1.00 59.88 196 THR A N 1
ATOM 1520 C CA . THR A 1 196 ? 10.581 6.148 4.310 1.00 59.88 196 THR A CA 1
ATOM 1521 C C . THR A 1 196 ? 11.315 5.849 2.995 1.00 59.88 196 THR A C 1
ATOM 1523 O O . THR A 1 196 ? 12.539 5.732 2.978 1.00 59.88 196 THR A O 1
ATOM 1526 N N . LYS A 1 197 ? 10.593 5.742 1.869 1.00 60.31 197 LYS A N 1
ATOM 1527 C CA . LYS A 1 197 ? 11.143 5.384 0.552 1.00 60.31 197 LYS A CA 1
ATOM 1528 C C . LYS A 1 197 ? 11.549 6.630 -0.238 1.00 60.31 197 LYS A C 1
ATOM 1530 O O . LYS A 1 197 ? 10.714 7.499 -0.475 1.00 60.31 197 LYS A O 1
ATOM 1535 N N . LYS A 1 198 ? 12.777 6.649 -0.782 1.00 51.62 198 LYS A N 1
ATOM 1536 C CA . LYS A 1 198 ? 13.334 7.758 -1.598 1.00 51.62 198 LYS A CA 1
ATOM 1537 C C . LYS A 1 198 ? 12.489 8.164 -2.822 1.00 51.62 198 LYS A C 1
ATOM 1539 O O . LYS A 1 198 ? 12.624 9.286 -3.289 1.00 51.62 198 LYS A O 1
ATOM 1544 N N . LYS A 1 199 ? 11.649 7.268 -3.359 1.00 55.34 199 LYS A N 1
ATOM 1545 C CA . LYS A 1 199 ? 10.782 7.511 -4.535 1.00 55.34 199 LYS A CA 1
ATOM 1546 C C . LYS A 1 199 ? 9.278 7.381 -4.241 1.00 55.34 199 LYS A C 1
ATOM 1548 O O . LYS A 1 199 ? 8.471 7.406 -5.164 1.00 55.34 199 LYS A O 1
ATOM 1553 N N . GLY A 1 200 ? 8.884 7.190 -2.980 1.00 59.31 200 GLY A N 1
ATOM 1554 C CA . GLY A 1 200 ? 7.487 6.957 -2.612 1.00 59.31 200 GLY A CA 1
ATOM 1555 C C . GLY A 1 200 ? 6.827 8.213 -2.056 1.00 59.31 200 GLY A C 1
ATOM 1556 O O . GLY A 1 200 ? 7.275 8.714 -1.033 1.00 59.31 200 GLY A O 1
ATOM 1557 N N . LEU A 1 201 ? 5.718 8.660 -2.656 1.00 60.62 201 LEU A N 1
ATOM 1558 C CA . LEU A 1 201 ? 4.930 9.805 -2.169 1.00 60.62 201 LEU A CA 1
ATOM 1559 C C . LEU A 1 201 ? 4.267 9.581 -0.795 1.00 60.62 201 LEU A C 1
ATOM 1561 O O . LEU A 1 201 ? 3.675 10.505 -0.264 1.00 60.62 201 LEU A O 1
ATOM 1565 N N . GLY A 1 202 ? 4.278 8.360 -0.244 1.00 65.94 202 GLY A N 1
ATOM 1566 C CA . GLY A 1 202 ? 3.649 8.061 1.052 1.00 65.94 202 GLY A CA 1
ATOM 1567 C C . GLY A 1 202 ? 2.120 8.107 1.056 1.00 65.94 202 GLY A C 1
ATOM 1568 O O . GLY A 1 202 ? 1.526 8.256 2.114 1.00 65.94 202 GLY A O 1
ATOM 1569 N N . ILE A 1 203 ? 1.474 8.005 -0.110 1.00 70.94 203 ILE A N 1
ATOM 1570 C CA . ILE A 1 203 ? 0.002 8.003 -0.213 1.00 70.94 203 ILE A CA 1
ATOM 1571 C C . ILE A 1 203 ? -0.569 6.580 -0.182 1.00 70.94 203 ILE A C 1
ATOM 1573 O O . ILE A 1 203 ? -1.666 6.379 0.323 1.00 70.94 203 ILE A O 1
ATOM 1577 N N . GLY A 1 204 ? 0.161 5.577 -0.682 1.00 78.06 204 GLY A N 1
ATOM 1578 C CA . GLY A 1 204 ? -0.404 4.245 -0.936 1.00 78.06 204 GLY A CA 1
ATOM 1579 C C . GLY A 1 204 ? -1.053 3.594 0.290 1.00 78.06 204 GLY A C 1
ATOM 1580 O O . GLY A 1 204 ? -2.167 3.082 0.200 1.00 78.06 204 GLY A O 1
ATOM 1581 N N . MET A 1 205 ? -0.404 3.660 1.458 1.00 85.88 205 MET A N 1
ATOM 1582 C CA . MET A 1 205 ? -0.970 3.112 2.699 1.00 85.88 205 MET A CA 1
ATOM 1583 C C . MET A 1 205 ? -2.141 3.926 3.249 1.00 85.88 205 MET A C 1
ATOM 1585 O O . MET A 1 205 ? -3.093 3.336 3.756 1.00 85.88 205 MET A O 1
ATOM 1589 N N . PHE A 1 206 ? -2.104 5.254 3.114 1.00 82.75 206 PHE A N 1
ATOM 1590 C CA . PHE A 1 206 ? -3.241 6.111 3.447 1.00 82.75 206 PHE A CA 1
ATOM 1591 C C . PHE A 1 206 ? -4.455 5.755 2.579 1.00 82.75 206 PHE A C 1
ATOM 1593 O O . PHE A 1 206 ? -5.506 5.426 3.114 1.00 82.75 206 PHE A O 1
ATOM 1600 N N . GLN A 1 207 ? -4.274 5.686 1.258 1.00 80.25 207 GLN A N 1
ATOM 1601 C CA . GLN A 1 207 ? -5.325 5.295 0.318 1.00 80.25 207 GLN A CA 1
ATOM 1602 C C . GLN A 1 207 ? -5.846 3.885 0.607 1.00 80.25 207 GLN A C 1
ATOM 1604 O O . GLN A 1 207 ? -7.051 3.659 0.598 1.00 80.25 207 GLN A O 1
ATOM 1609 N N . SER A 1 208 ? -4.947 2.944 0.913 1.00 88.38 208 SER A N 1
ATOM 1610 C CA . SER A 1 208 ? -5.343 1.579 1.263 1.00 88.38 208 SER A CA 1
ATOM 1611 C C . SER A 1 208 ? -6.263 1.564 2.480 1.00 88.38 208 SER A C 1
ATOM 1613 O O . SER A 1 208 ? -7.276 0.873 2.475 1.00 88.38 208 SER A O 1
ATOM 1615 N N . LYS A 1 209 ? -5.945 2.366 3.503 1.00 87.81 209 LYS A N 1
ATOM 1616 C CA . LYS A 1 209 ? -6.793 2.519 4.684 1.00 87.81 209 LYS A CA 1
ATOM 1617 C C . LYS A 1 209 ? -8.142 3.151 4.334 1.00 87.81 209 LYS A C 1
ATOM 1619 O O . LYS A 1 209 ? -9.158 2.579 4.704 1.00 87.81 209 LYS A O 1
ATOM 1624 N N . THR A 1 210 ? -8.163 4.248 3.575 1.00 85.00 210 THR A N 1
ATOM 1625 C CA . THR A 1 210 ? -9.407 4.915 3.151 1.00 85.00 210 THR A CA 1
ATOM 1626 C C . THR A 1 210 ? -10.320 3.982 2.356 1.00 85.00 210 THR A C 1
ATOM 1628 O O . THR A 1 210 ? -11.517 3.929 2.620 1.00 85.00 210 THR A O 1
ATOM 1631 N N . ILE A 1 211 ? -9.764 3.202 1.423 1.00 88.19 211 ILE A N 1
ATOM 1632 C CA . ILE A 1 211 ? -10.523 2.210 0.652 1.00 88.19 211 ILE A CA 1
ATOM 1633 C C . ILE A 1 211 ? -11.108 1.144 1.575 1.00 88.19 211 ILE A C 1
ATOM 1635 O O . ILE A 1 211 ? -12.291 0.832 1.474 1.00 88.19 211 ILE A O 1
ATOM 1639 N N . VAL A 1 212 ? -10.299 0.573 2.469 1.00 91.44 212 VAL A N 1
ATOM 1640 C CA . VAL A 1 212 ? -10.755 -0.482 3.384 1.00 91.44 212 VAL A CA 1
ATOM 1641 C C . VAL A 1 212 ? -11.844 0.040 4.323 1.00 91.44 212 VAL A C 1
ATOM 1643 O O . VAL A 1 212 ? -12.847 -0.639 4.517 1.00 91.44 212 VAL A O 1
ATOM 1646 N N . GLU A 1 213 ? -11.693 1.251 4.858 1.00 89.31 213 GLU A N 1
ATOM 1647 C CA . GLU A 1 213 ? -12.696 1.890 5.719 1.00 89.31 213 GLU A CA 1
ATOM 1648 C C . GLU A 1 213 ? -13.997 2.200 4.967 1.00 89.31 213 GLU A C 1
ATOM 1650 O O . GLU A 1 213 ? -15.075 1.976 5.515 1.00 89.31 213 GLU A O 1
ATOM 1655 N N . ALA A 1 214 ? -13.920 2.621 3.700 1.00 86.94 214 ALA A N 1
ATOM 1656 C CA . ALA A 1 214 ? -15.099 2.824 2.855 1.00 86.94 214 ALA A CA 1
ATOM 1657 C C . ALA A 1 214 ? -15.875 1.520 2.591 1.00 86.94 214 ALA A C 1
ATOM 1659 O O . ALA A 1 214 ? -17.083 1.553 2.391 1.00 86.94 214 ALA A O 1
ATOM 1660 N N . HIS A 1 215 ? -15.202 0.366 2.647 1.00 89.75 215 HIS A N 1
ATOM 1661 C CA . HIS A 1 215 ? -15.830 -0.961 2.604 1.00 89.75 215 HIS A CA 1
ATOM 1662 C C . HIS A 1 215 ? -16.304 -1.457 3.983 1.00 89.75 215 HIS A C 1
ATOM 1664 O O . HIS A 1 215 ? -16.590 -2.644 4.148 1.00 89.75 215 HIS A O 1
ATOM 1670 N N . HIS A 1 216 ? -16.330 -0.588 4.999 1.00 89.81 216 HIS A N 1
ATOM 1671 C CA . HIS A 1 216 ? -16.594 -0.943 6.400 1.00 89.81 216 HIS A CA 1
ATOM 1672 C C . HIS A 1 216 ? -15.623 -1.997 6.961 1.00 89.81 216 HIS A C 1
ATOM 1674 O O . HIS A 1 216 ? -15.922 -2.722 7.914 1.00 89.81 216 HIS A O 1
ATOM 1680 N N . GLY A 1 217 ? -14.444 -2.088 6.349 1.00 92.56 217 GLY A N 1
ATOM 1681 C CA . GLY A 1 217 ? -13.371 -2.984 6.725 1.00 92.56 217 GLY A CA 1
ATOM 1682 C C . GLY A 1 217 ? -12.450 -2.403 7.791 1.00 92.56 217 GLY A C 1
ATOM 1683 O O . GLY A 1 217 ? -12.600 -1.278 8.268 1.00 92.56 217 GLY A O 1
ATOM 1684 N N . LYS A 1 218 ? -11.443 -3.194 8.156 1.00 94.00 218 LYS A N 1
ATOM 1685 C CA . LYS A 1 218 ? -10.373 -2.805 9.076 1.00 94.00 218 LYS A CA 1
ATOM 1686 C C . LYS A 1 218 ? -9.032 -3.251 8.520 1.00 94.00 218 LYS A C 1
ATOM 1688 O O . LYS A 1 218 ? -8.914 -4.361 8.014 1.00 94.00 218 LYS A O 1
ATOM 1693 N N . ILE A 1 219 ? -8.010 -2.417 8.667 1.00 94.06 219 ILE A N 1
ATOM 1694 C CA . ILE A 1 219 ? -6.628 -2.782 8.353 1.00 94.06 219 ILE A CA 1
ATOM 1695 C C . ILE A 1 219 ? -5.815 -2.866 9.645 1.00 94.06 219 ILE A C 1
ATOM 1697 O O . ILE A 1 219 ? -5.805 -1.931 10.446 1.00 94.06 219 ILE A O 1
ATOM 1701 N N . HIS A 1 220 ? -5.159 -4.002 9.863 1.00 94.25 220 HIS A N 1
ATOM 1702 C CA . HIS A 1 220 ? -4.243 -4.235 10.972 1.00 94.25 220 HIS A CA 1
ATOM 1703 C C . HIS A 1 220 ? -2.821 -4.414 10.450 1.00 94.25 220 HIS A C 1
ATOM 1705 O O . HIS A 1 220 ? -2.617 -4.866 9.321 1.00 94.25 220 HIS A O 1
ATOM 1711 N N . VAL A 1 221 ? -1.844 -4.039 11.266 1.00 95.25 221 VAL A N 1
ATOM 1712 C CA . VAL A 1 221 ? -0.429 -4.163 10.931 1.00 95.25 221 VAL A CA 1
ATOM 1713 C C . VAL A 1 221 ? 0.338 -4.629 12.156 1.00 95.25 221 VAL A C 1
ATOM 1715 O O . VAL A 1 221 ? 0.236 -4.038 13.228 1.00 95.25 221 VAL A O 1
ATOM 1718 N N . GLU A 1 222 ? 1.116 -5.680 11.964 1.00 94.75 222 GLU A N 1
ATOM 1719 C CA . GLU A 1 222 ? 2.046 -6.230 12.941 1.00 94.75 222 GLU A CA 1
ATOM 1720 C C . GLU A 1 222 ? 3.432 -6.169 12.304 1.00 94.75 222 GLU A C 1
ATOM 1722 O O . GLU A 1 222 ? 3.626 -6.645 11.186 1.00 94.75 222 GLU A O 1
ATOM 1727 N N . SER A 1 223 ? 4.398 -5.519 12.948 1.00 94.56 223 SER A N 1
ATOM 1728 C CA . SER A 1 223 ? 5.753 -5.441 12.408 1.00 94.56 223 SER A CA 1
ATOM 1729 C C . SER A 1 223 ? 6.781 -5.269 13.506 1.00 94.56 223 SER A C 1
ATOM 1731 O O . SER A 1 223 ? 6.551 -4.545 14.472 1.00 94.56 223 SER A O 1
ATOM 1733 N N . GLU A 1 224 ? 7.927 -5.906 13.299 1.00 93.44 224 GLU A N 1
ATOM 1734 C CA . GLU A 1 224 ? 9.093 -5.812 14.161 1.00 93.44 224 GLU A CA 1
ATOM 1735 C C . GLU A 1 224 ? 10.333 -5.540 13.304 1.00 93.44 224 GLU A C 1
ATOM 1737 O O . GLU A 1 224 ? 10.512 -6.117 12.224 1.00 93.44 224 GLU A O 1
ATOM 1742 N N . LEU A 1 225 ? 11.173 -4.616 13.773 1.00 91.94 225 LEU A N 1
ATOM 1743 C CA . LEU A 1 225 ? 12.359 -4.168 13.052 1.00 91.94 225 LEU A CA 1
ATOM 1744 C C . LEU A 1 225 ? 13.344 -5.334 12.869 1.00 91.94 225 LEU A C 1
ATOM 1746 O O . LEU A 1 225 ? 13.764 -5.955 13.839 1.00 91.94 225 LEU A O 1
ATOM 1750 N N . GLY A 1 226 ? 13.724 -5.612 11.623 1.00 89.06 226 GLY A N 1
ATOM 1751 C CA . GLY A 1 226 ? 14.623 -6.710 11.255 1.00 89.06 226 GLY A CA 1
ATOM 1752 C C . GLY A 1 226 ? 13.970 -8.094 11.163 1.00 89.06 226 GLY A C 1
ATOM 1753 O O . GLY A 1 226 ? 14.649 -9.037 10.766 1.00 89.06 226 GLY A O 1
ATOM 1754 N N . VAL A 1 227 ? 12.680 -8.222 11.496 1.00 91.19 227 VAL A N 1
ATOM 1755 C CA . VAL A 1 227 ? 11.931 -9.490 11.410 1.00 91.19 227 VAL A CA 1
ATOM 1756 C C . VAL A 1 227 ? 10.992 -9.492 10.206 1.00 91.19 227 VAL A C 1
ATOM 1758 O O . VAL A 1 227 ? 10.947 -10.474 9.465 1.00 91.19 227 VAL A O 1
ATOM 1761 N N . GLY A 1 228 ? 10.246 -8.400 10.007 1.00 93.19 228 GLY A N 1
ATOM 1762 C CA . GLY A 1 228 ? 9.322 -8.254 8.886 1.00 93.19 228 GLY A CA 1
ATOM 1763 C C . GLY A 1 228 ? 8.029 -7.527 9.239 1.00 93.19 228 GLY A C 1
ATOM 1764 O O . GLY A 1 228 ? 7.891 -6.903 10.301 1.00 93.19 228 GLY A O 1
ATOM 1765 N N . THR A 1 229 ? 7.066 -7.593 8.327 1.00 95.88 229 THR A N 1
ATOM 1766 C CA . THR A 1 229 ? 5.756 -6.954 8.470 1.00 95.88 229 THR A CA 1
ATOM 1767 C C . THR A 1 229 ? 4.643 -7.894 8.020 1.00 95.88 229 THR A C 1
ATOM 1769 O O . THR A 1 229 ? 4.771 -8.606 7.034 1.00 95.88 229 THR A O 1
ATOM 1772 N N . THR A 1 230 ? 3.515 -7.874 8.725 1.00 96.75 230 THR A N 1
ATOM 1773 C CA . THR A 1 230 ? 2.254 -8.480 8.299 1.00 96.75 230 THR A CA 1
ATOM 1774 C C . THR A 1 230 ? 1.163 -7.423 8.276 1.00 96.75 230 THR A C 1
ATOM 1776 O O . THR A 1 230 ? 0.813 -6.846 9.305 1.00 96.75 230 THR A O 1
ATOM 1779 N N . PHE A 1 231 ? 0.596 -7.191 7.097 1.00 96.56 231 PHE A N 1
ATOM 1780 C CA . PHE A 1 231 ? -0.628 -6.418 6.924 1.00 96.56 231 PHE A CA 1
ATOM 1781 C C . PHE A 1 231 ? -1.817 -7.359 6.831 1.00 96.56 231 PHE A C 1
ATOM 1783 O O . PHE A 1 231 ? -1.776 -8.309 6.058 1.00 96.56 231 PHE A O 1
ATOM 1790 N N . ARG A 1 232 ? -2.894 -7.068 7.563 1.00 96.31 232 ARG A N 1
ATOM 1791 C CA . ARG A 1 232 ? -4.146 -7.829 7.528 1.00 96.31 232 ARG A CA 1
ATOM 1792 C C . ARG A 1 232 ? -5.319 -6.908 7.228 1.00 96.31 232 ARG A C 1
ATOM 1794 O O . ARG A 1 232 ? -5.675 -6.062 8.044 1.00 96.31 232 ARG A O 1
ATOM 1801 N N . VAL A 1 233 ? -5.932 -7.086 6.066 1.00 96.19 233 VAL A N 1
ATOM 1802 C CA . VAL A 1 233 ? -7.157 -6.398 5.649 1.00 96.19 233 VAL A CA 1
ATOM 1803 C C . VAL A 1 233 ? -8.343 -7.292 5.972 1.00 96.19 233 VAL A C 1
ATOM 1805 O O . VAL A 1 233 ? -8.413 -8.408 5.480 1.00 96.19 233 VAL A O 1
ATOM 1808 N N . MET A 1 234 ? -9.266 -6.814 6.796 1.00 95.12 234 MET A N 1
ATOM 1809 C CA . MET A 1 234 ? -10.471 -7.525 7.216 1.00 95.12 234 MET A CA 1
ATOM 1810 C C . MET A 1 234 ? -11.693 -6.840 6.611 1.00 95.12 234 MET A C 1
ATOM 1812 O O . MET A 1 234 ? -11.899 -5.648 6.829 1.00 95.12 234 MET A O 1
ATOM 1816 N N . LEU A 1 235 ? -12.504 -7.592 5.875 1.00 93.94 235 LEU A N 1
ATOM 1817 C CA . LEU A 1 235 ? -13.713 -7.120 5.204 1.00 93.94 235 LEU A CA 1
ATOM 1818 C C . LEU A 1 235 ? -14.931 -7.880 5.749 1.00 93.94 235 LEU A C 1
ATOM 1820 O O . LEU A 1 235 ? -14.842 -9.097 5.941 1.00 93.94 235 LEU A O 1
ATOM 1824 N N . PRO A 1 236 ? -16.054 -7.202 6.030 1.00 92.31 236 PRO A N 1
ATOM 1825 C CA . PRO A 1 236 ? -17.240 -7.862 6.558 1.00 92.31 236 PRO A CA 1
ATOM 1826 C C . PRO A 1 236 ? -17.944 -8.684 5.468 1.00 92.31 236 PRO A C 1
ATOM 1828 O O . PRO A 1 236 ? -18.075 -8.252 4.325 1.00 92.31 236 PRO A O 1
ATOM 1831 N N . LEU A 1 237 ? -18.453 -9.866 5.827 1.00 87.56 237 LEU A N 1
ATOM 1832 C CA . LEU A 1 237 ? -19.244 -10.717 4.924 1.00 87.56 237 LEU A CA 1
ATOM 1833 C C . LEU A 1 237 ? -20.617 -10.127 4.597 1.00 87.56 237 LEU A C 1
ATOM 1835 O O . LEU A 1 237 ? -21.180 -10.384 3.534 1.00 87.56 237 LEU A O 1
ATOM 1839 N N . LYS A 1 238 ? -21.166 -9.344 5.526 1.00 77.00 238 LYS A N 1
ATOM 1840 C CA . LYS A 1 238 ? -22.418 -8.615 5.357 1.00 77.00 238 LYS A CA 1
ATOM 1841 C C . LYS A 1 238 ? -22.080 -7.135 5.332 1.00 77.00 238 LYS A C 1
ATOM 1843 O O . LYS A 1 238 ? -21.721 -6.573 6.364 1.00 77.00 238 LYS A O 1
ATOM 1848 N N . CYS A 1 239 ? -22.191 -6.511 4.165 1.00 58.75 239 CYS A N 1
ATOM 1849 C CA . CYS A 1 239 ? -22.210 -5.058 4.098 1.00 58.75 239 CYS A CA 1
ATOM 1850 C C . CYS A 1 239 ? -23.504 -4.618 4.793 1.00 58.75 239 CYS A C 1
ATOM 1852 O O . CYS A 1 239 ? -24.588 -5.009 4.354 1.00 58.75 239 CYS A O 1
ATOM 1854 N N . GLN A 1 240 ? -23.412 -3.910 5.920 1.00 49.44 240 GLN A N 1
ATOM 1855 C CA . GLN A 1 240 ? -24.593 -3.259 6.480 1.00 49.44 240 GLN A CA 1
ATOM 1856 C C . GLN A 1 240 ? -24.963 -2.151 5.498 1.00 49.44 240 GLN A C 1
ATOM 1858 O O . GLN A 1 240 ? -24.336 -1.099 5.483 1.00 49.44 240 GLN A O 1
ATOM 1863 N N . THR A 1 241 ? -25.929 -2.422 4.625 1.00 41.66 241 THR A N 1
ATOM 1864 C CA . THR A 1 241 ? -26.630 -1.366 3.901 1.00 41.66 241 THR A CA 1
ATOM 1865 C C . THR A 1 241 ? -27.281 -0.477 4.953 1.00 41.66 241 THR A C 1
ATOM 1867 O O . THR A 1 241 ? -28.201 -0.933 5.637 1.00 41.66 241 THR A O 1
ATOM 1870 N N . ALA A 1 242 ? -26.730 0.721 5.136 1.00 33.38 242 ALA A N 1
ATOM 1871 C CA . ALA A 1 242 ? -27.400 1.809 5.836 1.00 33.38 242 ALA A CA 1
ATOM 1872 C C . ALA A 1 242 ? -28.581 2.313 4.999 1.00 33.38 242 ALA A C 1
ATOM 1874 O O . ALA A 1 242 ? -28.449 2.319 3.752 1.00 33.38 242 ALA A O 1
#

Nearest PDB structures (foldseek):
  4u7o-assembly1_A  TM=7.803E-01  e=7.856E-17  Lactiplantibacillus plantarum JDM1
  4zki-assembly1_A  TM=7.857E-01  e=2.505E-16  Lactiplantibacillus plantarum JDM1
  3d36-assembly1_B  TM=7.396E-01  e=5.979E-16  Geobacillus stearothermophilus 10
  4zki-assembly1_B  TM=6.855E-01  e=4.474E-16  Lactiplantibacillus plantarum JDM1
  3d36-assembly1_A  TM=7.191E-01  e=1.512E-15  Geobacillus stearothermophilus 10

Solvent-accessible surface area (backbone atoms only — not comparable to full-atom values): 13160 Å² total; per-residue (Å²): 114,68,66,63,54,51,51,50,53,49,53,50,50,50,52,53,49,49,55,53,47,55,50,52,52,48,52,51,50,52,54,47,50,54,53,50,52,52,53,51,49,53,32,50,50,53,49,46,54,42,62,69,46,38,82,83,39,58,87,40,67,68,53,47,53,52,42,53,52,50,46,52,51,30,52,52,51,51,53,52,51,52,54,56,51,55,69,72,74,49,83,84,79,75,68,66,36,85,35,56,62,69,59,52,52,50,52,54,47,62,74,38,59,90,74,54,82,46,51,75,42,80,46,78,54,94,59,76,64,29,68,39,32,63,68,62,52,46,51,36,51,52,46,52,52,53,50,40,53,74,42,25,61,78,85,22,45,41,38,40,37,35,42,66,60,89,67,29,39,34,45,34,45,34,24,56,14,50,43,42,55,70,68,44,58,76,73,29,49,62,34,68,66,41,51,94,49,98,87,47,70,20,41,63,53,23,52,34,47,53,55,37,47,74,61,70,25,48,77,46,76,49,56,41,67,70,56,9,36,34,41,36,40,35,36,42,53,66,72,80,81,125